Protein AF-A0A3S8VT72-F1 (afdb_monomer_lite)

Sequence (207 aa):
MIGTRVGAEGWTIVDLARQKHYDDRYYGQFLGAREHGPSGGMEWVVGRLFVGKSRDDVFRDGEWAYSKRFAGPRSTDSADAALEAYVKMSHETFVWDRIFEQRTGEVIDRYLAGPEVADAPKLSAGWQQSSANGGMPVGSHTVYLPFHQAKYYLLHFLRATQLSAMQHLTQGITLDRHQAVDLVTKATGPVRFEYGYHTYWLAAEPS

Secondary structure (DSSP, 8-state):
-----B-GGG-EEEEEEEEE-TTS-EEEEEEEEEEETTTTEEEEEEEEPP-BSSSS--S-TTGGGG-EEE--S-HHHHHHHHHHHHHHHHHHTT---HHHHHHHHHHHHHHHH-PPPTTPPPBEEEEEE--SSS----EEE--SB-HHHHHHHHHHHHHHHGGGS-TT--SS----HHHHHHHHHH-SS-EEEEETTEEEEEEPPP-

Foldseek 3Di:
DPPQPCDPPRWGWLDWFWDQDPVLKIWIKTKTWDQDPPLRAIKIKIWIFDIGNDPPSGHDPDGSVPIDIFDDPQNVVSLVVSLVVNQVCCVVRVRDDPVCNVCSQLSVLLVLLPDQDPPQAFWKKKKWFADPDPDDIDMDIDDGHGSSVSLSVLSVVLVVCVVVLDPDDDDPAPDDSSRVSVCSSPDSAWDWDDHRRMIIIIGGDDD

pLDDT: mean 80.9, std 14.95, range [27.2, 96.69]

Structure (mmCIF, N/CA/C/O backbone):
data_AF-A0A3S8VT72-F1
#
_entry.id   AF-A0A3S8VT72-F1
#
loop_
_atom_site.group_PDB
_atom_site.id
_atom_site.type_symbol
_atom_site.label_atom_id
_atom_site.label_alt_id
_atom_site.label_comp_id
_atom_site.label_asym_id
_atom_site.label_e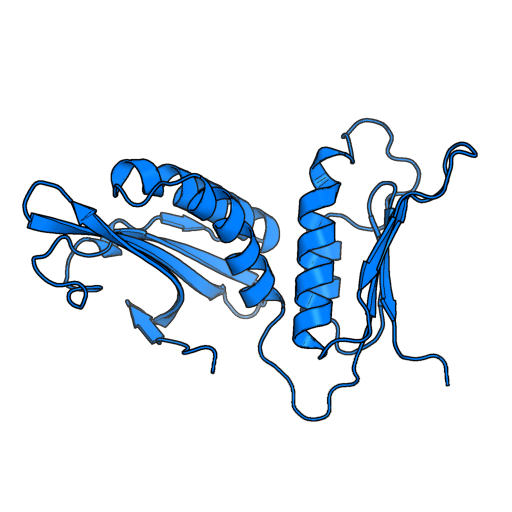ntity_id
_atom_site.label_seq_id
_atom_site.pdbx_PDB_ins_code
_atom_site.Cartn_x
_atom_site.Cartn_y
_atom_site.Cartn_z
_atom_site.occupancy
_atom_site.B_iso_or_equiv
_atom_site.auth_seq_id
_atom_site.auth_comp_id
_atom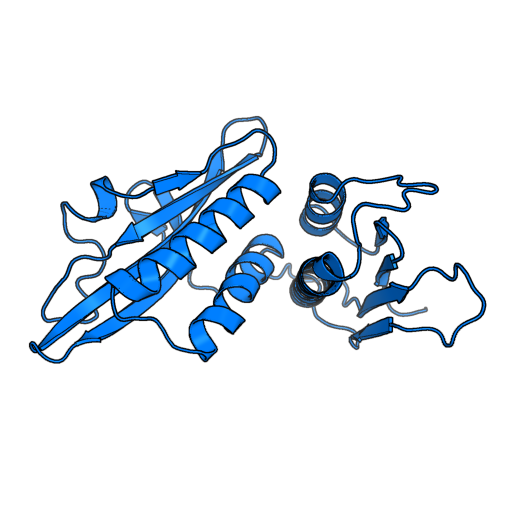_site.auth_asym_id
_atom_site.auth_atom_id
_atom_site.pdbx_PDB_model_num
ATOM 1 N N . MET A 1 1 ? -3.740 -17.215 1.999 1.00 27.20 1 MET A N 1
ATOM 2 C CA . MET A 1 1 ? -5.110 -16.662 1.934 1.00 27.20 1 MET A CA 1
ATOM 3 C C . MET A 1 1 ? -5.087 -15.248 2.488 1.00 27.20 1 MET A C 1
ATOM 5 O O . MET A 1 1 ? -5.050 -15.085 3.701 1.00 27.20 1 MET A O 1
ATOM 9 N N . ILE A 1 2 ? -5.058 -14.234 1.621 1.00 33.66 2 ILE A N 1
ATOM 10 C CA . ILE A 1 2 ? -5.413 -12.871 2.031 1.00 33.66 2 ILE A CA 1
ATOM 11 C C . ILE A 1 2 ? -6.924 -12.927 2.220 1.00 33.66 2 ILE A C 1
ATOM 13 O O . ILE A 1 2 ? -7.666 -13.062 1.253 1.00 33.66 2 ILE A O 1
ATOM 17 N N . GLY A 1 3 ? -7.368 -13.007 3.472 1.00 33.97 3 GLY A N 1
ATOM 18 C CA . GLY A 1 3 ? -8.785 -13.027 3.794 1.00 33.97 3 GLY A CA 1
ATOM 19 C C . GLY A 1 3 ? -9.372 -11.665 3.469 1.00 33.97 3 GLY A C 1
ATOM 20 O O . GLY A 1 3 ? -9.364 -10.786 4.326 1.00 33.97 3 GLY A O 1
ATOM 21 N N . THR A 1 4 ? -9.858 -11.492 2.241 1.00 41.59 4 THR A N 1
ATOM 22 C CA . THR A 1 4 ? -10.673 -10.353 1.828 1.00 41.59 4 THR A CA 1
ATOM 23 C C . THR A 1 4 ? -11.956 -10.403 2.653 1.00 41.59 4 THR A C 1
ATOM 25 O O . THR A 1 4 ? -12.942 -11.036 2.284 1.00 41.59 4 THR A O 1
ATOM 28 N N . ARG A 1 5 ? -11.932 -9.810 3.849 1.00 49.22 5 ARG A N 1
ATOM 29 C CA . ARG A 1 5 ? -13.155 -9.540 4.597 1.00 49.22 5 ARG A CA 1
ATOM 30 C C . ARG A 1 5 ? -13.837 -8.410 3.842 1.00 49.22 5 ARG A C 1
ATOM 32 O O . ARG A 1 5 ? -13.354 -7.281 3.876 1.00 49.22 5 ARG A O 1
ATOM 39 N N . VAL A 1 6 ? -14.911 -8.734 3.122 1.00 47.88 6 VAL A N 1
ATOM 40 C CA . VAL A 1 6 ? -15.848 -7.733 2.603 1.00 47.88 6 VAL A CA 1
ATOM 41 C C . VAL A 1 6 ? -16.300 -6.917 3.814 1.00 47.88 6 VAL A C 1
ATOM 43 O O . VAL A 1 6 ? -16.958 -7.442 4.712 1.00 47.88 6 VAL A O 1
ATOM 46 N N . GLY A 1 7 ? -15.803 -5.687 3.909 1.00 55.41 7 GLY A N 1
ATOM 47 C CA . GLY A 1 7 ? -16.061 -4.770 5.007 1.00 55.41 7 GLY A CA 1
ATOM 48 C C . GLY A 1 7 ? -17.363 -4.010 4.812 1.00 55.41 7 GLY A C 1
ATOM 49 O O . GLY A 1 7 ? -18.038 -4.144 3.788 1.00 55.41 7 GLY A O 1
ATOM 50 N N . ALA A 1 8 ? -17.699 -3.204 5.823 1.00 58.56 8 ALA A N 1
ATOM 51 C CA . ALA A 1 8 ? -18.842 -2.294 5.828 1.00 58.56 8 ALA A CA 1
ATOM 52 C C . ALA A 1 8 ? -19.003 -1.578 4.473 1.00 58.56 8 ALA A C 1
ATOM 54 O O . ALA A 1 8 ? -18.013 -1.158 3.889 1.00 58.56 8 ALA A O 1
ATOM 55 N N . GLU A 1 9 ? -20.233 -1.464 3.964 1.00 70.31 9 GLU A N 1
ATOM 56 C CA . GLU A 1 9 ? -20.588 -0.710 2.743 1.00 70.31 9 GLU A CA 1
ATOM 57 C C . GLU A 1 9 ? -19.780 -1.018 1.457 1.00 70.31 9 GLU A C 1
ATOM 59 O O . GLU A 1 9 ? -19.614 -0.148 0.601 1.00 70.31 9 GLU A O 1
ATOM 64 N N . GLY A 1 10 ? -19.283 -2.249 1.283 1.00 75.88 10 GLY A N 1
ATOM 65 C CA . GLY A 1 10 ? -18.603 -2.658 0.043 1.00 75.88 10 GLY A CA 1
ATOM 66 C C . GLY A 1 10 ? -17.137 -2.222 -0.054 1.00 75.88 10 GLY A C 1
ATOM 67 O O . GLY A 1 10 ? -16.549 -2.277 -1.133 1.00 75.88 10 GLY A O 1
ATOM 68 N N . TRP A 1 11 ? -16.535 -1.810 1.062 1.00 84.69 11 TRP A N 1
ATOM 69 C CA . TRP A 1 11 ? -15.099 -1.562 1.155 1.00 84.69 11 TRP A CA 1
ATOM 70 C C . TRP A 1 11 ? -14.325 -2.866 1.357 1.00 84.69 11 TRP A C 1
ATOM 72 O O . TRP A 1 11 ? -14.702 -3.711 2.172 1.00 84.69 11 TRP A O 1
ATOM 82 N N . THR A 1 12 ? -13.190 -3.011 0.677 1.00 88.62 12 THR A N 1
ATOM 83 C CA . THR A 1 12 ? -12.223 -4.061 1.010 1.00 88.62 12 THR A CA 1
ATOM 84 C C . THR A 1 12 ? -11.394 -3.592 2.193 1.00 88.62 12 THR A C 1
ATOM 86 O O . THR A 1 12 ? -10.741 -2.556 2.105 1.00 88.62 12 THR A O 1
ATOM 89 N N . ILE A 1 13 ? -11.407 -4.335 3.301 1.00 89.19 13 ILE A N 1
ATOM 90 C CA . ILE A 1 13 ? -10.567 -4.011 4.460 1.00 89.19 13 ILE A CA 1
ATOM 91 C C . ILE A 1 13 ? -9.133 -4.443 4.168 1.00 89.19 13 ILE A C 1
ATOM 93 O O . ILE A 1 13 ? -8.852 -5.630 4.007 1.00 89.19 13 ILE A O 1
ATOM 97 N N . VAL A 1 14 ? -8.248 -3.455 4.093 1.00 89.88 14 VAL A N 1
ATOM 98 C CA . VAL A 1 14 ? -6.826 -3.593 3.764 1.00 89.88 14 VAL A CA 1
ATOM 99 C C . VAL A 1 14 ? -6.008 -3.819 5.032 1.00 89.88 14 VAL A C 1
ATOM 101 O O . VAL A 1 14 ? -5.155 -4.702 5.057 1.00 89.88 14 VAL A O 1
ATOM 104 N N . ASP A 1 15 ? -6.324 -3.087 6.104 1.00 90.50 15 ASP A N 1
ATOM 105 C CA . ASP A 1 15 ? -5.755 -3.306 7.434 1.00 90.50 15 ASP A CA 1
ATOM 106 C C . ASP A 1 15 ? -6.803 -3.173 8.537 1.00 90.50 15 ASP A C 1
ATOM 108 O O . ASP A 1 15 ? -7.785 -2.436 8.407 1.00 90.50 15 ASP A O 1
ATOM 112 N N . LEU A 1 16 ? -6.558 -3.868 9.647 1.00 89.19 16 LEU A N 1
ATOM 113 C CA . LEU A 1 16 ? -7.383 -3.790 10.841 1.00 89.19 16 LEU A CA 1
ATOM 114 C C . LEU A 1 16 ? -6.530 -3.897 12.103 1.00 89.19 16 LEU A C 1
ATOM 116 O O . LEU A 1 16 ? -6.014 -4.969 12.429 1.00 89.19 16 LEU A O 1
ATOM 120 N N . ALA A 1 17 ? -6.465 -2.807 12.863 1.00 89.56 17 ALA A N 1
ATOM 121 C CA . ALA A 1 17 ? -5.752 -2.743 14.131 1.00 89.56 17 ALA A CA 1
ATOM 122 C C . ALA A 1 17 ? -6.741 -2.617 15.294 1.00 89.56 17 ALA A C 1
ATOM 124 O O . ALA A 1 17 ? -7.626 -1.762 15.285 1.00 89.56 17 ALA A O 1
ATOM 125 N N . ARG A 1 18 ? -6.601 -3.478 16.309 1.00 88.44 18 ARG A N 1
ATOM 126 C CA . ARG A 1 18 ? -7.461 -3.472 17.500 1.00 88.44 18 ARG A CA 1
ATOM 127 C C . ARG A 1 18 ? -6.673 -3.893 18.732 1.00 88.44 18 ARG A C 1
ATOM 129 O O . ARG A 1 18 ? -5.998 -4.921 18.706 1.00 88.44 18 ARG A O 1
ATOM 136 N N . GLN A 1 19 ? -6.816 -3.142 19.816 1.00 89.44 19 GLN A N 1
ATOM 137 C CA . GLN A 1 19 ? -6.075 -3.349 21.054 1.00 89.44 19 GLN A CA 1
ATOM 138 C C . GLN A 1 19 ? -6.983 -3.186 22.273 1.00 89.44 19 GLN A C 1
ATOM 140 O O . GLN A 1 19 ? -7.907 -2.372 22.275 1.00 89.44 19 GLN A O 1
ATOM 145 N N . LYS A 1 20 ? -6.728 -3.995 23.309 1.00 90.75 20 LYS A N 1
ATOM 146 C CA . LYS A 1 20 ? -7.383 -3.849 24.610 1.00 90.75 20 LYS A CA 1
ATOM 147 C C . LYS A 1 20 ? -6.730 -2.698 25.372 1.00 90.75 20 LYS A C 1
ATOM 149 O O . LYS A 1 20 ? -5.507 -2.647 25.477 1.00 90.75 20 LYS A O 1
ATOM 154 N N . HIS A 1 21 ? -7.550 -1.816 25.914 1.00 89.62 21 HIS A N 1
ATOM 155 C CA . HIS A 1 21 ? -7.132 -0.659 26.689 1.00 89.62 21 HIS A CA 1
ATOM 156 C C . HIS A 1 21 ? -7.369 -0.884 28.196 1.00 89.62 21 HIS A C 1
ATOM 158 O O . HIS A 1 21 ? -7.954 -1.895 28.596 1.00 89.62 21 HIS A O 1
ATOM 164 N N . TYR A 1 22 ? -6.883 0.027 29.049 1.00 88.69 22 TYR A N 1
ATOM 165 C CA . TYR A 1 22 ? -6.891 -0.150 30.512 1.00 88.69 22 TYR A CA 1
ATOM 166 C C . TYR A 1 22 ? -8.296 -0.187 31.132 1.00 88.69 22 TYR A C 1
ATOM 168 O O . TYR A 1 22 ? -8.458 -0.628 32.263 1.00 88.69 22 TYR A O 1
ATOM 176 N N . ASP A 1 23 ? -9.311 0.284 30.410 1.00 90.56 23 ASP A N 1
ATOM 177 C CA . ASP A 1 23 ? -10.713 0.346 30.831 1.00 90.56 23 ASP A CA 1
ATOM 178 C C . ASP A 1 23 ? -11.513 -0.905 30.421 1.00 90.56 23 ASP A C 1
ATOM 180 O O . ASP A 1 23 ? -12.739 -0.861 30.320 1.00 90.56 23 ASP A O 1
ATOM 184 N N . ASP A 1 24 ? -10.816 -2.011 30.144 1.00 89.31 24 ASP A N 1
ATOM 185 C CA . ASP A 1 24 ? -11.374 -3.290 29.693 1.00 89.31 24 ASP A CA 1
ATOM 186 C C . ASP A 1 24 ? -12.180 -3.225 28.383 1.00 89.31 24 ASP A C 1
ATOM 188 O O . ASP A 1 24 ? -12.947 -4.139 28.060 1.00 89.31 24 ASP A O 1
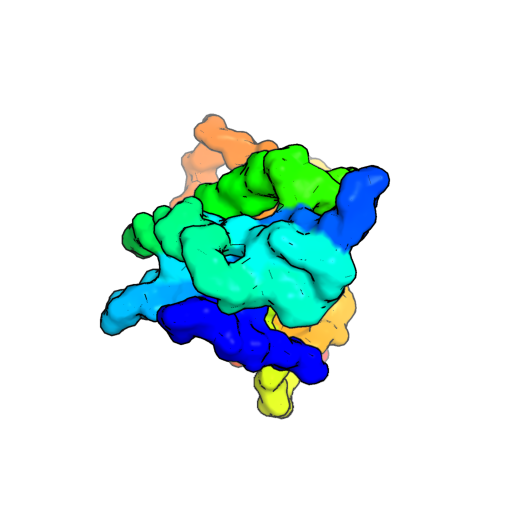ATOM 192 N N . ARG A 1 25 ? -11.970 -2.179 27.579 1.00 89.94 25 ARG A N 1
ATOM 193 C CA . ARG A 1 25 ? -12.561 -2.041 26.245 1.00 89.94 25 ARG A CA 1
ATOM 194 C C . ARG A 1 25 ? -11.514 -2.214 25.152 1.00 89.94 25 ARG A C 1
ATOM 196 O O . ARG A 1 25 ? -10.326 -1.966 25.338 1.00 89.94 25 ARG A O 1
ATOM 203 N N . TYR A 1 26 ? -11.972 -2.661 23.994 1.00 89.44 26 TYR A N 1
ATOM 204 C CA . TYR A 1 26 ? -11.184 -2.763 22.780 1.00 89.44 26 TYR A CA 1
ATOM 205 C C . TYR A 1 26 ? -11.434 -1.546 21.907 1.00 89.44 26 TYR A C 1
ATOM 207 O O . TYR A 1 26 ? -12.573 -1.295 21.512 1.00 89.44 26 TYR A O 1
ATOM 215 N N . TYR A 1 27 ? -10.355 -0.852 21.571 1.00 90.12 27 TYR A N 1
ATOM 216 C CA . TYR A 1 27 ? -10.333 0.254 20.625 1.00 90.12 27 TYR A CA 1
ATOM 217 C C . TYR A 1 27 ? -9.625 -0.199 19.361 1.00 90.12 27 TYR A C 1
ATOM 219 O O . TYR A 1 27 ? -8.843 -1.155 19.375 1.00 90.12 27 TYR A O 1
ATOM 227 N N . GLY A 1 28 ? -9.913 0.460 18.249 1.00 90.31 28 GLY A N 1
ATOM 228 C CA . GLY A 1 28 ? -9.224 0.149 17.017 1.00 90.31 28 GLY A CA 1
ATOM 229 C C . GLY A 1 28 ? -9.675 0.982 15.844 1.00 90.31 28 GLY A C 1
ATOM 230 O O . GLY A 1 28 ? -10.551 1.840 15.953 1.00 90.31 28 GLY A O 1
ATOM 231 N N . GLN A 1 29 ? -9.065 0.682 14.714 1.00 90.88 29 GLN A N 1
ATOM 232 C CA . GLN A 1 29 ? -9.251 1.377 13.456 1.00 90.88 29 GLN A CA 1
ATOM 233 C C . GLN A 1 29 ? -9.090 0.406 12.290 1.00 90.88 29 GLN A C 1
ATOM 235 O O . GLN A 1 29 ? -8.575 -0.706 12.441 1.00 90.88 29 GLN A O 1
ATOM 240 N N . PHE A 1 30 ? -9.549 0.835 11.125 1.00 90.94 30 PHE A N 1
ATOM 241 C CA . PHE A 1 30 ? -9.383 0.112 9.879 1.00 90.94 30 PHE A CA 1
ATOM 242 C C . PHE A 1 30 ? -8.930 1.047 8.766 1.00 90.94 30 PHE A C 1
ATOM 244 O O . PHE A 1 30 ? -9.270 2.234 8.744 1.00 90.94 30 PHE A O 1
ATOM 251 N N . LEU A 1 31 ? -8.211 0.456 7.821 1.00 91.88 31 LEU A N 1
ATOM 252 C CA . LEU A 1 31 ? -7.924 1.024 6.517 1.00 91.88 31 LEU A CA 1
ATOM 253 C C . LEU A 1 31 ? -8.656 0.175 5.483 1.00 91.88 31 LEU A C 1
ATOM 255 O O . LEU A 1 31 ? -8.519 -1.050 5.472 1.00 91.88 31 LEU A O 1
ATOM 259 N N . GLY A 1 32 ? -9.442 0.809 4.626 1.00 91.75 32 GLY A N 1
ATOM 260 C CA . GLY A 1 32 ? -10.143 0.150 3.536 1.00 91.75 32 GLY A CA 1
ATOM 261 C C . GLY A 1 32 ? -9.862 0.813 2.197 1.00 91.75 32 GLY A C 1
ATOM 262 O O . GLY A 1 32 ? -9.465 1.975 2.139 1.00 91.75 32 GLY A O 1
ATOM 263 N N . ALA A 1 33 ? -10.097 0.071 1.124 1.00 91.31 33 ALA A N 1
ATOM 264 C CA . ALA A 1 33 ? -9.979 0.560 -0.238 1.00 91.31 33 ALA A CA 1
ATOM 265 C C . ALA A 1 33 ? -11.093 -0.005 -1.120 1.00 91.31 33 ALA A C 1
ATOM 267 O O . ALA A 1 33 ? -11.629 -1.088 -0.862 1.00 91.31 33 ALA A O 1
ATOM 268 N N . ARG A 1 34 ? -11.449 0.738 -2.163 1.00 88.62 34 ARG A N 1
ATOM 269 C CA . ARG A 1 34 ? -12.354 0.285 -3.219 1.00 88.62 34 ARG A CA 1
ATOM 270 C C . ARG A 1 34 ? -12.000 0.952 -4.534 1.00 88.62 34 ARG A C 1
ATOM 272 O O . ARG A 1 34 ? -11.522 2.085 -4.562 1.00 88.62 34 ARG A O 1
ATOM 279 N N . GLU A 1 35 ? -12.294 0.266 -5.623 1.00 84.31 35 GLU A N 1
ATOM 280 C CA . GLU A 1 35 ? -12.205 0.868 -6.945 1.00 84.31 35 GLU A CA 1
ATOM 281 C C . GLU A 1 35 ? -13.316 1.919 -7.114 1.00 84.31 35 GLU A C 1
ATOM 283 O O . GLU A 1 35 ? -14.471 1.709 -6.735 1.00 84.31 35 GLU A O 1
ATOM 288 N N . HIS A 1 36 ? -12.947 3.082 -7.637 1.00 73.44 36 HIS A N 1
ATOM 289 C CA . HIS A 1 36 ? -13.781 4.263 -7.776 1.00 73.44 36 HIS A CA 1
ATOM 290 C C . HIS A 1 36 ? -14.094 4.522 -9.248 1.00 73.44 36 HIS A C 1
ATOM 292 O O . HIS A 1 36 ? -13.280 5.068 -9.999 1.00 73.44 36 HIS A O 1
ATOM 298 N N . GLY A 1 37 ? -15.324 4.172 -9.629 1.00 65.06 37 GLY A N 1
ATOM 299 C CA . GLY A 1 37 ? -15.913 4.512 -10.920 1.00 65.06 37 GLY A CA 1
ATOM 300 C C . GLY A 1 37 ? -15.233 3.867 -12.142 1.00 65.06 37 GLY A C 1
ATOM 301 O O . GLY A 1 37 ? -14.263 3.123 -12.021 1.00 65.06 37 GLY A O 1
ATOM 302 N N . PRO A 1 38 ? -15.735 4.163 -13.354 1.00 57.03 38 PRO A N 1
ATOM 303 C CA . PRO A 1 38 ? -15.237 3.579 -14.605 1.00 57.03 38 PRO A CA 1
ATOM 304 C C . PRO A 1 38 ? -13.823 4.042 -15.004 1.00 57.03 38 PRO A C 1
ATOM 306 O O . PRO A 1 38 ? -13.255 3.513 -15.953 1.00 57.03 38 PRO A O 1
ATOM 309 N N . SER A 1 39 ? -13.248 5.022 -14.298 1.00 58.75 39 SER A N 1
ATOM 310 C CA . SER A 1 39 ? -11.877 5.509 -14.502 1.00 58.75 39 SER A CA 1
ATOM 311 C C . SER A 1 39 ? -10.800 4.659 -13.813 1.00 58.75 39 SER A C 1
ATOM 313 O O . SER A 1 39 ? -9.620 4.945 -13.996 1.00 58.75 39 SER A O 1
ATOM 315 N N . GLY A 1 40 ? -11.176 3.649 -13.014 1.00 65.00 40 GLY A N 1
ATOM 316 C CA . GLY A 1 40 ? -10.231 2.733 -12.356 1.00 65.00 40 GLY A CA 1
ATOM 317 C C . GLY A 1 40 ? -9.372 3.379 -11.259 1.00 65.00 40 GLY A C 1
ATOM 318 O O . GLY A 1 40 ? -8.283 2.896 -10.951 1.00 65.00 40 GLY A O 1
ATOM 319 N N . GLY A 1 41 ? -9.821 4.503 -10.688 1.00 74.44 41 GLY A N 1
ATOM 320 C CA . GLY A 1 41 ? -9.145 5.136 -9.550 1.00 74.44 41 GLY A CA 1
ATOM 321 C C . GLY A 1 41 ? -9.353 4.321 -8.271 1.00 74.44 41 GLY A C 1
ATOM 322 O O . GLY A 1 41 ? -10.345 3.616 -8.157 1.00 74.44 41 GLY A O 1
ATOM 323 N N . MET A 1 42 ? -8.453 4.408 -7.291 1.00 86.12 42 MET A N 1
ATOM 324 C CA . MET A 1 42 ? -8.643 3.766 -5.982 1.00 86.12 42 MET A CA 1
ATOM 325 C C . MET A 1 42 ? -9.076 4.815 -4.960 1.00 86.12 42 MET A C 1
ATOM 327 O O . MET A 1 42 ? -8.361 5.789 -4.726 1.00 86.12 42 MET A O 1
ATOM 331 N N . GLU A 1 43 ? -10.232 4.606 -4.340 1.00 91.00 43 GLU A N 1
ATOM 332 C CA . GLU A 1 43 ? -10.674 5.369 -3.178 1.00 91.00 43 GLU A CA 1
ATOM 333 C C . GLU A 1 43 ? -10.249 4.635 -1.907 1.00 91.00 43 GLU A C 1
ATOM 335 O O . GLU A 1 43 ? -10.314 3.406 -1.834 1.00 91.00 43 GLU A O 1
ATOM 340 N N . TRP A 1 44 ? -9.839 5.394 -0.896 1.00 92.19 44 TRP A N 1
ATOM 341 C CA . TRP A 1 44 ? -9.411 4.872 0.396 1.00 92.19 44 TRP A CA 1
ATOM 342 C C . TRP A 1 44 ? -10.298 5.397 1.517 1.00 92.19 44 TRP A C 1
ATOM 344 O O . TRP A 1 44 ? -10.800 6.520 1.464 1.00 92.19 44 TRP A O 1
ATOM 354 N N . VAL A 1 45 ? -10.476 4.592 2.558 1.00 91.44 45 VAL A N 1
ATOM 355 C CA . VAL A 1 45 ? -11.243 4.952 3.748 1.00 91.44 45 VAL A CA 1
ATOM 356 C C . VAL A 1 45 ? -10.456 4.622 5.002 1.00 91.44 45 VAL A C 1
ATOM 358 O O . VAL A 1 45 ? -9.844 3.562 5.112 1.00 91.44 45 VAL A O 1
ATOM 361 N N . VAL A 1 46 ? -10.501 5.531 5.965 1.00 92.81 46 VAL A N 1
ATOM 362 C CA . VAL A 1 46 ? -9.943 5.340 7.299 1.00 92.81 46 VAL A CA 1
ATOM 363 C C . VAL A 1 46 ? -11.052 5.559 8.306 1.00 92.81 46 VAL A C 1
ATOM 365 O O . VAL A 1 46 ? -11.695 6.611 8.304 1.00 92.81 46 VAL A O 1
ATOM 368 N N . GLY A 1 47 ? -11.281 4.591 9.182 1.00 90.44 47 GLY A N 1
ATOM 369 C CA . GLY A 1 47 ? -12.342 4.693 10.173 1.00 90.44 47 GLY A CA 1
ATOM 370 C C . GLY A 1 47 ? -11.991 4.033 11.491 1.00 90.44 47 GLY A C 1
ATOM 371 O O . GLY A 1 47 ? -11.098 3.191 11.582 1.00 90.44 47 GLY A O 1
ATOM 372 N N . ARG A 1 48 ? -12.733 4.426 12.523 1.00 88.94 48 ARG A N 1
ATOM 373 C CA . ARG A 1 48 ? -12.660 3.807 13.841 1.00 88.94 48 ARG A CA 1
ATOM 374 C C . ARG A 1 48 ? -13.526 2.557 13.871 1.00 88.94 48 ARG A C 1
ATOM 376 O O . ARG A 1 48 ? -14.556 2.472 13.202 1.00 88.94 48 ARG A O 1
ATOM 383 N N . LEU A 1 49 ? -13.080 1.579 14.644 1.00 86.88 49 LEU A N 1
ATOM 384 C CA . LEU A 1 49 ? -13.872 0.403 14.969 1.00 86.88 49 LEU A CA 1
ATOM 385 C C . LEU A 1 49 ? -14.759 0.698 16.172 1.00 86.88 49 LEU A C 1
ATOM 387 O O . LEU A 1 49 ? -14.400 1.494 17.037 1.00 86.88 49 LEU A O 1
ATOM 391 N N . PHE A 1 50 ? -15.867 -0.030 16.279 1.00 85.38 50 PHE A N 1
ATOM 392 C CA . PHE A 1 50 ? -16.730 0.068 17.448 1.00 85.38 50 PHE A CA 1
ATOM 393 C C . PHE A 1 50 ? -15.965 -0.283 18.734 1.00 85.38 50 PHE A C 1
ATOM 395 O O . PHE A 1 50 ? -15.334 -1.348 18.829 1.00 85.38 50 PHE A O 1
ATOM 402 N N . VAL A 1 51 ? -16.038 0.605 19.729 1.00 87.12 51 VAL A N 1
ATOM 403 C CA . VAL A 1 51 ? -15.419 0.405 21.042 1.00 87.12 51 VAL A CA 1
ATOM 404 C C . VAL A 1 51 ? -16.276 -0.555 21.861 1.00 87.12 51 VAL A C 1
ATOM 406 O O . VAL A 1 51 ? -17.398 -0.235 22.248 1.00 87.12 51 VAL A O 1
ATOM 409 N N . GLY A 1 52 ? -15.750 -1.747 22.145 1.00 86.00 52 GLY A N 1
ATOM 410 C CA . GLY A 1 52 ? -16.544 -2.834 22.723 1.00 86.00 52 GLY A CA 1
ATOM 411 C C . GLY A 1 52 ? -15.780 -3.708 23.706 1.00 86.00 52 GLY A C 1
ATOM 412 O O . GLY A 1 52 ? -14.587 -3.530 23.925 1.00 86.00 52 GLY A O 1
ATOM 413 N N . LYS A 1 53 ? -16.470 -4.684 24.299 1.00 85.69 53 LYS A N 1
ATOM 414 C CA . LYS A 1 53 ? -15.858 -5.648 25.233 1.00 85.69 53 LYS A CA 1
ATOM 415 C C . LYS A 1 53 ? -15.208 -6.839 24.526 1.00 85.69 53 LYS A C 1
ATOM 417 O O . LYS A 1 53 ? -14.474 -7.587 25.161 1.00 85.69 53 LYS A O 1
ATOM 422 N N . SER A 1 54 ? -15.467 -7.014 23.230 1.00 80.69 54 SER A N 1
ATOM 423 C CA . SER A 1 54 ? -14.903 -8.096 22.425 1.00 80.69 54 SER A CA 1
ATOM 424 C C . SER A 1 54 ? -13.950 -7.584 21.345 1.00 80.69 54 SER A C 1
ATOM 426 O O . SER A 1 54 ? -14.095 -6.477 20.809 1.00 80.69 54 SER A O 1
ATOM 428 N N . ARG A 1 55 ? -12.996 -8.444 20.975 1.00 77.94 55 ARG A N 1
ATOM 429 C CA . ARG A 1 55 ? -12.166 -8.285 19.777 1.00 77.94 55 ARG A CA 1
ATOM 430 C C . ARG A 1 55 ? -12.991 -8.409 18.487 1.00 77.94 55 ARG A C 1
ATOM 432 O O . ARG A 1 55 ? -12.600 -7.830 17.479 1.00 77.94 55 ARG A O 1
ATOM 439 N N . ASP A 1 56 ? -14.129 -9.097 18.547 1.00 79.19 56 ASP A N 1
ATOM 440 C CA . ASP A 1 56 ? -14.946 -9.451 17.379 1.00 79.19 56 ASP A CA 1
ATOM 441 C C . ASP A 1 56 ? -16.074 -8.447 17.084 1.00 79.19 56 ASP A C 1
ATOM 443 O O . ASP A 1 56 ? -16.678 -8.488 16.013 1.00 79.19 56 ASP A O 1
ATOM 447 N N . ASP A 1 57 ? -16.317 -7.485 17.981 1.00 68.44 57 ASP A N 1
ATOM 448 C CA . ASP A 1 57 ? -17.319 -6.418 17.817 1.00 68.44 57 ASP A CA 1
ATOM 449 C C . ASP A 1 57 ? -16.798 -5.292 16.901 1.00 68.44 57 ASP A C 1
ATOM 451 O O . ASP A 1 57 ? -16.728 -4.129 17.288 1.00 68.44 57 ASP A O 1
ATOM 455 N N . VAL A 1 58 ? -16.339 -5.650 15.705 1.00 70.31 58 VAL A N 1
ATOM 456 C CA . VAL A 1 58 ? -15.506 -4.792 14.854 1.00 70.31 58 VAL A CA 1
ATOM 457 C C . VAL A 1 58 ? -16.313 -3.672 14.176 1.00 70.31 58 VAL A C 1
ATOM 459 O O . VAL A 1 58 ? -15.970 -2.498 14.311 1.00 70.31 58 VAL A O 1
ATOM 462 N N . PHE A 1 59 ? -17.401 -4.026 13.485 1.00 72.19 59 PHE A N 1
ATOM 463 C CA . PHE A 1 59 ? -18.183 -3.122 12.625 1.00 72.19 59 PHE A CA 1
ATOM 464 C C . PHE A 1 59 ? -19.629 -2.931 13.117 1.00 72.19 59 PHE A C 1
ATOM 466 O O . PHE A 1 59 ? -20.565 -2.989 12.326 1.00 72.19 59 PHE A O 1
ATOM 473 N N . ARG A 1 60 ? -19.838 -2.748 14.428 1.00 70.25 60 ARG A N 1
ATOM 474 C CA . ARG A 1 60 ? -21.165 -2.367 14.951 1.00 70.25 60 ARG A CA 1
ATOM 475 C C . ARG A 1 60 ? -21.475 -0.895 14.641 1.00 70.25 60 ARG A C 1
ATOM 477 O O . ARG A 1 60 ? -20.556 -0.091 14.493 1.00 70.25 60 ARG A O 1
ATOM 484 N N . ASP A 1 61 ? -22.764 -0.587 14.511 1.00 61.12 61 ASP A N 1
ATOM 485 C CA . ASP A 1 61 ? -23.298 0.675 13.982 1.00 61.12 61 ASP A CA 1
ATOM 486 C C . ASP A 1 61 ? -22.683 1.952 14.587 1.00 61.12 61 ASP A C 1
ATOM 488 O O . ASP A 1 61 ? -22.400 2.029 15.783 1.00 61.12 61 ASP A O 1
ATOM 492 N N . GLY A 1 62 ? -22.530 2.979 13.741 1.00 54.03 62 GLY A N 1
ATOM 493 C CA . GLY A 1 62 ? -22.307 4.377 14.136 1.00 54.03 62 GLY A CA 1
ATOM 494 C C . GLY A 1 62 ? -20.890 4.920 13.923 1.00 54.03 62 GLY A C 1
ATOM 495 O O . GLY A 1 62 ? -20.735 5.998 13.362 1.00 54.03 62 GLY A O 1
ATOM 496 N N . GLU A 1 63 ? -19.842 4.190 14.310 1.00 60.16 63 GLU A N 1
ATOM 497 C CA . GLU A 1 63 ? -18.457 4.717 14.284 1.00 60.16 63 GLU A CA 1
ATOM 498 C C . GLU A 1 63 ? -17.871 4.805 12.861 1.00 60.16 63 GLU A C 1
ATOM 500 O O . GLU A 1 63 ? -17.167 5.759 12.525 1.00 60.16 63 GLU A O 1
ATOM 505 N N . TRP A 1 64 ? -18.222 3.863 11.977 1.00 65.38 64 TRP A N 1
ATOM 506 C CA . TRP A 1 64 ? -17.771 3.872 10.579 1.00 65.38 64 TRP A CA 1
ATOM 507 C C . TRP A 1 64 ? -18.389 5.017 9.755 1.00 65.38 64 TRP A C 1
ATOM 509 O O . TRP A 1 64 ? -17.812 5.415 8.741 1.00 65.38 64 TRP A O 1
ATOM 519 N N . ALA A 1 65 ? -19.512 5.598 10.196 1.00 62.56 65 ALA A N 1
ATOM 520 C CA . ALA A 1 65 ? -20.135 6.757 9.550 1.00 62.56 65 ALA A CA 1
ATOM 521 C C . ALA A 1 65 ? -19.265 8.026 9.645 1.00 62.56 65 ALA A C 1
ATOM 523 O O . ALA A 1 65 ? -19.369 8.909 8.798 1.00 62.56 65 ALA A O 1
ATOM 524 N N . TYR A 1 66 ? -18.361 8.093 10.629 1.00 70.12 66 TYR A N 1
ATOM 525 C CA . TYR A 1 66 ? -17.389 9.181 10.795 1.00 70.12 66 TYR A CA 1
ATOM 526 C C . TYR A 1 66 ? -16.048 8.899 10.103 1.00 70.12 66 TYR A C 1
ATOM 528 O O . TYR A 1 66 ? -15.048 9.574 10.365 1.00 70.12 66 TYR A O 1
ATOM 536 N N . SER A 1 67 ? -16.003 7.881 9.240 1.00 84.44 67 SER A N 1
ATOM 537 C CA . SER A 1 67 ? -14.810 7.550 8.470 1.00 84.44 67 SER A CA 1
ATOM 538 C C . SER A 1 67 ? -14.404 8.688 7.531 1.00 84.44 67 SER A C 1
ATOM 540 O O . SER A 1 67 ? -15.231 9.378 6.933 1.00 84.44 67 SER A O 1
ATOM 542 N N . LYS A 1 68 ? -13.093 8.881 7.391 1.00 90.88 68 LYS A N 1
ATOM 543 C CA . LYS A 1 68 ? -12.511 9.808 6.422 1.00 90.88 68 LYS A CA 1
ATOM 544 C C . LYS A 1 68 ? -12.301 9.067 5.114 1.00 90.88 68 LYS A C 1
ATOM 546 O O . LYS A 1 68 ? -11.718 7.985 5.110 1.00 90.88 68 LYS A O 1
ATOM 551 N N . ARG A 1 69 ? -12.773 9.657 4.020 1.00 91.25 69 ARG A N 1
ATOM 552 C CA . ARG A 1 69 ? -12.668 9.102 2.670 1.00 91.25 69 ARG A CA 1
ATOM 553 C C . ARG A 1 69 ? -11.701 9.946 1.854 1.00 91.25 69 ARG A C 1
ATOM 555 O O . ARG A 1 69 ? -11.729 11.172 1.938 1.00 91.25 69 ARG A O 1
ATOM 562 N N . PHE A 1 70 ? -10.864 9.278 1.077 1.00 91.12 70 PHE A N 1
ATOM 563 C CA . PHE A 1 70 ? -9.825 9.876 0.255 1.00 91.12 70 PHE A CA 1
ATOM 564 C C . PHE A 1 70 ? -10.039 9.396 -1.175 1.00 91.12 70 PHE A C 1
ATOM 566 O O . PHE A 1 70 ? -9.771 8.240 -1.504 1.00 91.12 70 PHE A O 1
ATOM 573 N N . ALA A 1 71 ? -10.577 10.292 -1.997 1.00 87.56 71 ALA A N 1
ATOM 574 C CA . ALA A 1 71 ? -10.807 10.086 -3.416 1.00 87.56 71 ALA A CA 1
ATOM 575 C C . ALA A 1 71 ? -10.106 11.202 -4.187 1.00 87.56 71 ALA A C 1
ATOM 577 O O . ALA A 1 71 ? -10.155 12.367 -3.788 1.00 87.56 71 ALA A O 1
ATOM 578 N N . GLY A 1 72 ? -9.503 10.863 -5.316 1.00 79.38 72 GLY A N 1
ATOM 579 C CA . GLY A 1 72 ? -8.865 11.841 -6.176 1.00 79.38 72 GLY A CA 1
ATOM 580 C C . GLY A 1 72 ? -8.497 11.249 -7.530 1.00 79.38 72 GLY A C 1
ATOM 581 O O . GLY A 1 72 ? -8.521 10.031 -7.702 1.00 79.38 72 GLY A O 1
ATOM 582 N N . PRO A 1 73 ? -8.126 12.101 -8.498 1.00 73.44 73 PRO A N 1
ATOM 583 C CA . PRO A 1 73 ? -7.729 11.656 -9.833 1.00 73.44 73 PRO A CA 1
ATOM 584 C C . PRO A 1 73 ? -6.426 10.841 -9.827 1.00 73.44 73 PRO A C 1
ATOM 586 O O . PRO A 1 73 ? -6.155 10.117 -10.778 1.00 73.44 73 PRO A O 1
ATOM 589 N N . ARG A 1 74 ? -5.621 10.951 -8.761 1.00 79.75 74 ARG A N 1
ATOM 590 C CA . ARG A 1 74 ? -4.382 10.199 -8.550 1.00 79.75 74 ARG A CA 1
ATOM 591 C C . ARG A 1 74 ? -4.542 9.271 -7.350 1.00 79.75 74 ARG A C 1
ATOM 593 O O . ARG A 1 74 ? -4.529 9.714 -6.201 1.00 79.75 74 ARG A O 1
ATOM 600 N N . SER A 1 75 ? -4.658 7.972 -7.620 1.00 77.69 75 SER A N 1
ATOM 601 C CA . SER A 1 75 ? -4.816 6.928 -6.593 1.00 77.69 75 SER A CA 1
ATOM 602 C C . SER A 1 75 ? -3.689 6.934 -5.554 1.00 77.69 75 SER A C 1
ATOM 604 O O . SER A 1 75 ? -3.922 6.628 -4.389 1.00 77.69 75 SER A O 1
ATOM 606 N N . THR A 1 76 ? -2.472 7.302 -5.965 1.00 81.06 76 THR A N 1
ATOM 607 C CA . THR A 1 76 ? -1.285 7.341 -5.097 1.00 81.06 76 THR A CA 1
ATOM 608 C C . THR A 1 76 ? -1.391 8.441 -4.044 1.00 81.06 76 THR A C 1
ATOM 610 O O . THR A 1 76 ? -1.191 8.162 -2.868 1.00 81.06 76 THR A O 1
ATOM 613 N N . ASP A 1 77 ? -1.809 9.646 -4.438 1.00 83.75 77 ASP A N 1
ATOM 614 C CA . ASP A 1 77 ? -1.990 10.771 -3.511 1.00 83.75 77 ASP A CA 1
ATOM 615 C C . ASP A 1 77 ? -3.098 10.462 -2.487 1.00 83.75 77 ASP A C 1
ATOM 617 O O . ASP A 1 77 ? -2.988 10.790 -1.306 1.00 83.75 77 ASP A O 1
ATOM 621 N N . SER A 1 78 ? -4.155 9.764 -2.926 1.00 87.94 78 SER A N 1
ATOM 622 C CA . SER A 1 78 ? -5.234 9.312 -2.036 1.00 87.94 78 SER A CA 1
ATOM 623 C C . SER A 1 78 ? -4.756 8.247 -1.043 1.00 87.94 78 SER A C 1
ATOM 625 O O . SER A 1 78 ? -5.155 8.278 0.120 1.00 87.94 78 SER A O 1
ATOM 627 N N . ALA A 1 79 ? -3.880 7.333 -1.477 1.00 88.69 79 ALA A N 1
ATOM 628 C CA . ALA A 1 79 ? -3.281 6.321 -0.611 1.00 88.69 79 ALA A CA 1
ATOM 629 C C . ALA A 1 79 ? -2.354 6.947 0.444 1.00 88.69 79 ALA A C 1
ATOM 631 O O . ALA A 1 79 ? -2.414 6.557 1.608 1.00 88.69 79 ALA A O 1
ATOM 632 N N . ASP A 1 80 ? -1.544 7.944 0.072 1.00 87.38 80 ASP A N 1
ATOM 633 C CA . ASP A 1 80 ? -0.674 8.656 1.018 1.00 87.38 80 ASP A CA 1
ATOM 634 C C . ASP A 1 80 ? -1.479 9.447 2.052 1.00 87.38 80 ASP A C 1
ATOM 636 O O . ASP A 1 80 ? -1.197 9.373 3.247 1.00 87.38 80 ASP A O 1
ATOM 640 N N . ALA A 1 81 ? -2.516 10.165 1.611 1.00 89.81 81 ALA A N 1
ATOM 641 C CA . ALA A 1 81 ? -3.395 10.900 2.516 1.00 89.81 81 ALA A CA 1
ATOM 642 C C . ALA A 1 81 ? -4.130 9.955 3.485 1.00 89.81 81 ALA A C 1
ATOM 644 O O . ALA A 1 81 ? -4.272 10.258 4.673 1.00 89.81 81 ALA A O 1
ATOM 645 N N . ALA A 1 82 ? -4.559 8.784 3.002 1.00 92.06 82 ALA A N 1
ATOM 646 C CA . ALA A 1 82 ? -5.146 7.750 3.846 1.00 92.06 82 ALA A CA 1
ATOM 647 C C . ALA A 1 82 ? -4.126 7.167 4.836 1.00 92.06 82 ALA A C 1
ATOM 649 O O . ALA A 1 82 ? -4.454 6.997 6.010 1.00 92.06 82 ALA A O 1
ATOM 650 N N . LEU A 1 83 ? -2.887 6.914 4.402 1.00 90.88 83 LEU A N 1
ATOM 651 C CA . LEU A 1 83 ? -1.798 6.458 5.267 1.00 90.88 83 LEU A CA 1
ATOM 652 C C . LEU A 1 83 ? -1.542 7.450 6.406 1.00 90.88 83 LEU A C 1
ATOM 654 O O . LEU A 1 83 ? -1.541 7.058 7.572 1.00 90.88 83 LEU A O 1
ATOM 658 N N . GLU A 1 84 ? -1.385 8.735 6.083 1.00 90.56 84 GLU A N 1
ATOM 659 C CA . GLU A 1 84 ? -1.181 9.793 7.076 1.00 90.56 84 GLU A CA 1
ATOM 660 C C . GLU A 1 84 ? -2.350 9.857 8.069 1.00 90.56 84 GLU A C 1
ATOM 662 O O . GLU A 1 84 ? -2.151 9.907 9.287 1.00 90.56 84 GLU A O 1
ATOM 667 N N . ALA A 1 85 ? -3.587 9.790 7.571 1.00 92.31 85 ALA A N 1
ATOM 668 C CA . ALA A 1 85 ? -4.773 9.811 8.417 1.00 92.31 85 ALA A CA 1
ATOM 669 C C . ALA A 1 85 ? -4.882 8.578 9.329 1.00 92.31 85 ALA A C 1
ATOM 671 O O . ALA A 1 85 ? -5.309 8.716 10.477 1.00 92.31 85 ALA A O 1
ATOM 672 N N . TYR A 1 86 ? -4.489 7.398 8.847 1.00 92.88 86 TYR A N 1
ATOM 673 C CA . TYR A 1 86 ? -4.521 6.145 9.602 1.00 92.88 86 TYR A CA 1
ATOM 674 C C . TYR A 1 86 ? -3.429 6.085 10.678 1.00 92.88 86 TYR A C 1
ATOM 676 O O . TYR A 1 86 ? -3.687 5.658 11.807 1.00 92.88 86 TYR A O 1
ATOM 684 N N . VAL A 1 87 ? -2.234 6.609 10.386 1.00 91.00 87 VAL A N 1
ATOM 685 C CA . VAL A 1 87 ? -1.183 6.796 11.398 1.00 91.00 87 VAL A CA 1
ATOM 686 C C . VAL A 1 87 ? -1.634 7.811 12.445 1.00 91.00 87 VAL A C 1
ATOM 688 O O . VAL A 1 87 ? -1.566 7.527 13.638 1.00 91.00 87 VAL A O 1
ATOM 691 N N . LYS A 1 88 ? -2.195 8.955 12.043 1.00 91.69 88 LYS A N 1
ATOM 692 C CA . LYS A 1 88 ? -2.705 9.952 12.994 1.00 91.69 88 LYS A CA 1
ATOM 693 C C . LYS A 1 88 ? -3.809 9.391 13.901 1.00 91.69 88 LYS A C 1
ATOM 695 O O . LYS A 1 88 ? -3.786 9.619 15.109 1.00 91.69 88 LYS A O 1
ATOM 700 N N . MET A 1 89 ? -4.746 8.626 13.340 1.00 91.25 89 MET A N 1
ATOM 701 C CA . MET A 1 89 ? -5.851 8.009 14.085 1.00 91.25 89 MET A CA 1
ATOM 702 C C . MET A 1 89 ? -5.380 6.905 15.049 1.00 91.25 89 MET A C 1
ATOM 704 O O . MET A 1 89 ? -6.044 6.655 16.060 1.00 91.25 89 MET A O 1
ATOM 708 N N . SER A 1 90 ? -4.211 6.297 14.817 1.00 90.88 90 SER A N 1
ATOM 709 C CA . SER A 1 90 ? -3.664 5.261 15.707 1.00 90.88 90 SER A CA 1
ATOM 710 C C . SER A 1 90 ? -3.412 5.763 17.133 1.00 90.88 90 SER A C 1
ATOM 712 O O . SER A 1 90 ? -3.600 5.018 18.098 1.00 90.88 90 SER A O 1
ATOM 714 N N . HIS A 1 91 ? -3.066 7.046 17.279 1.00 89.31 91 HIS A N 1
ATOM 715 C CA . HIS A 1 91 ? -2.901 7.699 18.576 1.00 89.31 91 HIS A CA 1
ATOM 716 C C . HIS A 1 91 ? -4.241 7.897 19.294 1.00 89.31 91 HIS A C 1
ATOM 718 O O . HIS A 1 91 ? -4.327 7.725 20.505 1.00 89.31 91 HIS A O 1
ATOM 724 N N . GLU A 1 92 ? -5.296 8.226 18.548 1.00 87.12 92 GLU A N 1
ATOM 725 C CA . GLU A 1 92 ? -6.646 8.451 19.082 1.00 87.12 92 GLU A CA 1
ATOM 726 C C . GLU A 1 92 ? -7.365 7.140 19.438 1.00 87.12 92 GLU A C 1
ATOM 728 O O . GLU A 1 92 ? -8.300 7.138 20.234 1.00 87.12 92 GLU A O 1
ATOM 733 N N . THR A 1 93 ? -6.942 6.027 18.836 1.00 87.19 93 THR A N 1
ATOM 734 C CA . THR A 1 93 ? -7.528 4.691 19.026 1.00 87.19 93 THR A CA 1
ATOM 735 C C . THR A 1 93 ? -6.651 3.758 19.860 1.00 87.19 93 THR A C 1
ATOM 737 O O . THR A 1 93 ? -6.984 2.585 20.009 1.00 87.19 93 THR A O 1
ATOM 740 N N . PHE A 1 94 ? -5.559 4.273 20.436 1.00 87.50 94 PHE A N 1
ATOM 741 C CA . PHE A 1 94 ? -4.645 3.546 21.328 1.00 87.50 94 PHE A CA 1
ATOM 742 C C . PHE A 1 94 ? -4.031 2.271 20.727 1.00 87.50 94 PHE A C 1
ATOM 744 O O . PHE A 1 94 ? -3.659 1.361 21.466 1.00 87.50 94 PHE A O 1
ATOM 751 N N . VAL A 1 95 ? -3.925 2.200 19.397 1.00 86.94 95 VAL A N 1
ATOM 752 C CA . VAL A 1 95 ? -3.268 1.088 18.682 1.00 86.94 95 VAL A CA 1
ATOM 753 C C . VAL A 1 95 ? -1.861 1.445 18.205 1.00 86.94 95 VAL A C 1
ATOM 755 O O . VAL A 1 95 ? -1.208 0.636 17.551 1.00 86.94 95 VAL A O 1
ATOM 758 N N . TRP A 1 96 ? -1.406 2.670 18.477 1.00 88.69 96 TRP A N 1
ATOM 759 C CA . TRP A 1 96 ? -0.081 3.117 18.076 1.00 88.69 96 TRP A CA 1
ATOM 760 C C . TRP A 1 96 ? 1.020 2.364 18.833 1.00 88.69 96 TRP A C 1
ATOM 762 O O . TRP A 1 96 ? 1.059 2.357 20.065 1.00 88.69 96 TRP A O 1
ATOM 772 N N . ASP A 1 97 ? 1.969 1.821 18.076 1.00 83.88 97 ASP A N 1
ATOM 773 C CA . ASP A 1 97 ? 3.298 1.449 18.545 1.00 83.88 97 ASP A CA 1
ATOM 774 C C . ASP A 1 97 ? 4.337 1.683 17.424 1.00 83.88 97 ASP A C 1
ATOM 776 O O . ASP A 1 97 ? 3.995 1.989 16.277 1.00 83.88 97 ASP A O 1
ATOM 780 N N . ARG A 1 98 ? 5.632 1.547 17.739 1.00 77.50 98 ARG A N 1
ATOM 781 C CA . ARG A 1 98 ? 6.714 1.746 16.750 1.00 77.50 98 ARG A CA 1
ATOM 782 C C . ARG A 1 98 ? 6.660 0.761 15.576 1.00 77.50 98 ARG A C 1
ATOM 784 O O . ARG A 1 98 ? 7.169 1.068 14.502 1.00 77.50 98 ARG A O 1
ATOM 791 N N . ILE A 1 99 ? 6.099 -0.429 15.779 1.00 81.88 99 ILE A N 1
ATOM 792 C CA . ILE A 1 99 ? 5.991 -1.474 14.757 1.00 81.88 99 ILE A CA 1
ATOM 793 C C . ILE A 1 99 ? 4.815 -1.164 13.821 1.00 81.88 99 ILE A C 1
ATOM 795 O O . ILE A 1 99 ? 4.911 -1.405 12.618 1.00 81.88 99 ILE A O 1
ATOM 799 N N . PHE A 1 100 ? 3.727 -0.601 14.347 1.00 84.38 100 PHE A N 1
ATOM 800 C CA . PHE A 1 100 ? 2.552 -0.176 13.600 1.00 84.38 100 PHE A CA 1
ATOM 801 C C . PHE A 1 100 ? 2.941 0.830 12.515 1.00 84.38 100 PHE A C 1
ATOM 803 O O . PHE A 1 100 ? 2.662 0.597 11.339 1.00 84.38 100 PHE A O 1
ATOM 810 N N . GLU A 1 101 ? 3.667 1.891 12.871 1.00 76.00 101 GLU A N 1
ATOM 811 C CA . GLU A 1 101 ? 4.089 2.925 11.917 1.00 76.00 101 GLU A CA 1
ATOM 812 C C . GLU A 1 101 ? 4.934 2.347 10.768 1.00 76.00 101 GLU A C 1
ATOM 814 O O . GLU A 1 101 ? 4.687 2.643 9.598 1.00 76.00 101 GLU A O 1
ATOM 819 N N . GLN A 1 102 ? 5.858 1.431 11.078 1.00 74.12 102 GLN A N 1
ATOM 820 C CA . GLN A 1 102 ? 6.678 0.748 10.070 1.00 74.12 102 GLN A CA 1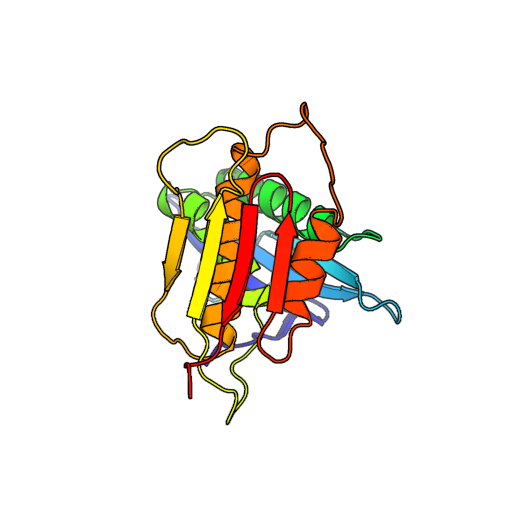
ATOM 821 C C . GLN A 1 102 ? 5.840 -0.139 9.138 1.00 74.12 102 GLN A C 1
ATOM 823 O O . GLN A 1 102 ? 6.032 -0.127 7.921 1.00 74.12 102 GLN A O 1
ATOM 828 N N . ARG A 1 103 ? 4.885 -0.891 9.697 1.00 84.00 103 ARG A N 1
ATOM 829 C CA . ARG A 1 103 ? 4.067 -1.857 8.949 1.00 84.00 103 ARG A CA 1
ATOM 830 C C . ARG A 1 103 ? 2.960 -1.216 8.131 1.00 84.00 103 ARG A C 1
ATOM 832 O O . ARG A 1 103 ? 2.538 -1.808 7.143 1.00 84.00 103 ARG A O 1
ATOM 839 N N . THR A 1 104 ? 2.491 -0.032 8.509 1.00 82.94 104 THR A N 1
ATOM 840 C CA . THR A 1 104 ? 1.302 0.563 7.888 1.00 82.94 104 THR A CA 1
ATOM 841 C C . THR A 1 104 ? 1.508 0.823 6.392 1.00 82.94 104 THR A C 1
ATOM 843 O O . THR A 1 104 ? 0.653 0.476 5.579 1.00 82.94 104 THR A O 1
ATOM 846 N N . GLY A 1 105 ? 2.679 1.338 6.002 1.00 85.19 105 GLY A N 1
ATOM 847 C CA . GLY A 1 105 ? 3.010 1.522 4.585 1.00 85.19 105 GLY A CA 1
ATOM 848 C C . GLY A 1 105 ? 3.112 0.199 3.817 1.00 85.19 105 GLY A C 1
ATOM 849 O O . GLY A 1 105 ? 2.676 0.113 2.674 1.00 85.19 105 GLY A O 1
ATOM 850 N N . GLU A 1 106 ? 3.610 -0.863 4.458 1.00 89.38 106 GLU A N 1
ATOM 851 C CA . GLU A 1 106 ? 3.706 -2.187 3.829 1.00 89.38 106 GLU A CA 1
ATOM 852 C C . GLU A 1 106 ? 2.332 -2.782 3.515 1.00 89.38 106 GLU A C 1
ATOM 854 O O . GLU A 1 106 ? 2.199 -3.547 2.565 1.00 89.38 106 GLU A O 1
ATOM 859 N N . VAL A 1 107 ? 1.304 -2.459 4.302 1.00 89.50 107 VAL A N 1
ATOM 860 C CA . VAL A 1 107 ? -0.050 -2.969 4.062 1.00 89.50 107 VAL A CA 1
ATOM 861 C C . VAL A 1 107 ? -0.631 -2.386 2.769 1.00 89.50 107 VAL A C 1
ATOM 863 O O . VAL A 1 107 ? -1.209 -3.132 1.976 1.00 89.50 107 VAL A O 1
ATOM 866 N N . ILE A 1 108 ? -0.393 -1.100 2.495 1.00 89.75 108 ILE A N 1
ATOM 867 C CA . ILE A 1 108 ? -0.754 -0.474 1.214 1.00 89.75 108 ILE A CA 1
ATOM 868 C C . ILE A 1 108 ? 0.040 -1.108 0.069 1.00 89.75 108 ILE A C 1
ATOM 870 O O . ILE A 1 108 ? -0.558 -1.520 -0.924 1.00 89.75 108 ILE A O 1
ATOM 874 N N . ASP A 1 109 ? 1.361 -1.253 0.227 1.00 91.56 109 ASP A N 1
ATOM 875 C CA . ASP A 1 109 ? 2.232 -1.857 -0.791 1.00 91.56 109 ASP A CA 1
ATOM 876 C C . ASP A 1 109 ? 1.766 -3.286 -1.147 1.00 91.56 109 ASP A C 1
ATOM 878 O O . ASP A 1 109 ? 1.702 -3.659 -2.320 1.00 91.56 109 ASP A O 1
ATOM 882 N N . ARG A 1 110 ? 1.378 -4.091 -0.145 1.00 90.88 110 ARG A N 1
ATOM 883 C CA . ARG A 1 110 ? 0.844 -5.452 -0.348 1.00 90.88 110 ARG A CA 1
ATOM 884 C C . ARG A 1 110 ? -0.513 -5.450 -1.040 1.00 90.88 110 ARG A C 1
ATOM 886 O O . ARG A 1 110 ? -0.746 -6.299 -1.894 1.00 90.88 110 ARG A O 1
ATOM 893 N N . TYR A 1 111 ? -1.406 -4.533 -0.674 1.00 90.94 111 TYR A N 1
ATOM 894 C CA . TYR A 1 111 ? -2.717 -4.435 -1.312 1.00 90.94 111 TYR A CA 1
ATOM 895 C C . TYR A 1 111 ? -2.591 -4.052 -2.791 1.00 90.94 111 TYR A C 1
ATOM 897 O O . TYR A 1 111 ? -3.193 -4.697 -3.647 1.00 90.94 111 TYR A O 1
ATOM 905 N N . LEU A 1 112 ? -1.746 -3.064 -3.102 1.00 90.31 112 LEU A N 1
ATOM 906 C CA . LEU A 1 112 ? -1.485 -2.611 -4.471 1.00 90.31 112 LEU A CA 1
ATOM 907 C C . LEU A 1 112 ? -0.738 -3.650 -5.319 1.00 90.31 112 LEU A C 1
ATOM 909 O O . LEU A 1 112 ? -0.953 -3.735 -6.527 1.00 90.31 112 LEU A O 1
ATOM 913 N N . ALA A 1 113 ? 0.110 -4.482 -4.709 1.00 91.25 113 ALA A N 1
ATOM 914 C CA . ALA A 1 113 ? 0.753 -5.587 -5.416 1.00 91.25 113 ALA A CA 1
ATOM 915 C C . ALA A 1 113 ? -0.264 -6.580 -6.010 1.00 91.25 113 ALA A C 1
ATOM 917 O O . ALA A 1 113 ? 0.007 -7.193 -7.051 1.00 91.25 113 ALA A O 1
ATOM 918 N N . GLY A 1 114 ? -1.452 -6.666 -5.406 1.00 88.38 114 GLY A N 1
ATOM 919 C CA . GLY A 1 114 ? -2.529 -7.552 -5.817 1.00 88.38 114 GLY A CA 1
ATOM 920 C C . GLY A 1 114 ? -2.327 -8.994 -5.341 1.00 88.38 114 GLY A C 1
ATOM 921 O O . GLY A 1 114 ? -1.330 -9.319 -4.689 1.00 88.38 114 GLY A O 1
ATOM 922 N N . PRO A 1 115 ? -3.295 -9.878 -5.629 1.00 86.81 115 PRO A N 1
ATOM 923 C CA . PRO A 1 115 ? -3.215 -11.276 -5.240 1.00 86.81 115 PRO A CA 1
ATOM 924 C C . PRO A 1 115 ? -2.149 -12.029 -6.042 1.00 86.81 115 PRO A C 1
ATOM 926 O O . PRO A 1 115 ? -1.706 -11.606 -7.111 1.00 86.81 115 PRO A O 1
ATOM 929 N N . GLU A 1 116 ? -1.772 -13.199 -5.533 1.00 83.75 116 GLU A N 1
ATOM 930 C CA . GLU A 1 116 ? -0.986 -14.155 -6.301 1.00 83.75 116 GLU A CA 1
ATOM 931 C C . GLU A 1 116 ? -1.771 -14.638 -7.525 1.00 83.75 116 GLU A C 1
ATOM 933 O O . GLU A 1 116 ? -2.933 -15.029 -7.416 1.00 83.75 116 GLU A O 1
ATOM 938 N N . VAL A 1 117 ? -1.118 -14.616 -8.686 1.00 82.62 117 VAL A N 1
ATOM 939 C CA . VAL A 1 117 ? -1.651 -15.155 -9.937 1.00 82.62 117 VAL A CA 1
ATOM 940 C C . VAL A 1 117 ? -0.990 -16.509 -10.167 1.00 82.62 117 VAL A C 1
ATOM 942 O O . VAL A 1 117 ? 0.239 -16.591 -10.203 1.00 82.62 117 VAL A O 1
ATOM 945 N N . ALA A 1 118 ? -1.802 -17.561 -10.288 1.00 81.00 118 ALA A N 1
ATOM 946 C CA . ALA A 1 118 ? -1.310 -18.895 -10.615 1.00 81.00 118 ALA A CA 1
ATOM 947 C C . ALA A 1 118 ? -0.531 -18.855 -11.940 1.00 81.00 118 ALA A C 1
ATOM 949 O O . ALA A 1 118 ? -0.915 -18.138 -12.862 1.00 81.00 118 ALA A O 1
ATOM 950 N N . ASP A 1 119 ? 0.581 -19.586 -12.001 1.00 84.75 119 ASP A N 1
ATOM 951 C CA . ASP A 1 119 ? 1.458 -19.701 -13.176 1.00 84.75 119 ASP A CA 1
ATOM 952 C C . ASP A 1 119 ? 2.165 -18.407 -13.624 1.00 84.75 119 ASP A C 1
ATOM 954 O O . ASP A 1 119 ? 2.846 -18.392 -14.652 1.00 84.75 119 ASP A O 1
ATOM 958 N N . ALA A 1 120 ? 2.078 -17.320 -12.849 1.00 85.44 120 ALA A N 1
ATOM 959 C CA . ALA A 1 120 ? 2.866 -16.125 -13.126 1.00 85.44 120 ALA A CA 1
ATOM 960 C C . ALA A 1 120 ? 4.372 -16.403 -12.936 1.00 85.44 120 ALA A C 1
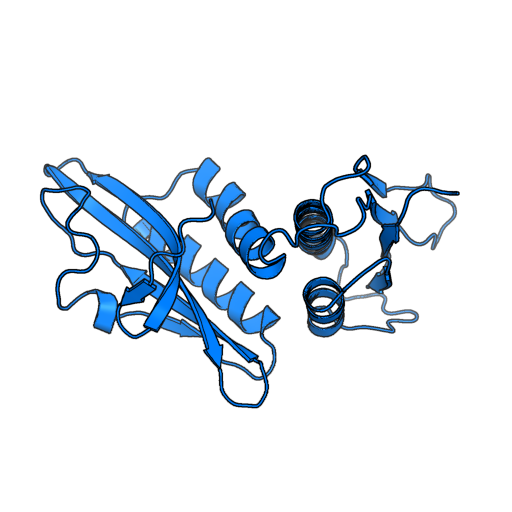ATOM 962 O O . ALA A 1 120 ? 4.762 -17.091 -11.983 1.00 85.44 120 ALA A O 1
ATOM 963 N N . PRO A 1 121 ? 5.246 -15.850 -13.800 1.00 87.12 121 PRO A N 1
ATOM 964 C CA . PRO A 1 121 ? 6.682 -16.055 -13.680 1.00 87.12 121 PRO A CA 1
ATOM 965 C C . PRO A 1 121 ? 7.201 -15.490 -12.356 1.00 87.12 121 PRO A C 1
ATOM 967 O O . PRO A 1 121 ? 6.740 -14.450 -11.872 1.00 87.12 121 PRO A O 1
ATOM 970 N N . LYS A 1 122 ? 8.206 -16.154 -11.780 1.00 92.25 122 LYS A N 1
ATOM 971 C CA . LYS A 1 122 ? 8.951 -15.573 -10.663 1.00 92.25 122 LYS A CA 1
ATOM 972 C C . LYS A 1 122 ? 9.820 -14.437 -11.187 1.00 92.25 122 LYS A C 1
ATOM 974 O O . LYS A 1 122 ? 10.519 -14.611 -12.181 1.00 92.25 122 LYS A O 1
ATOM 979 N N . LEU A 1 123 ? 9.796 -13.297 -10.506 1.00 94.75 123 LEU A N 1
ATOM 980 C CA . LEU A 1 123 ? 10.572 -12.115 -10.877 1.00 94.75 123 LEU A CA 1
ATOM 981 C C . LEU A 1 123 ? 11.440 -11.663 -9.704 1.00 94.75 123 LEU A C 1
ATOM 983 O O . LEU A 1 123 ? 11.076 -11.835 -8.542 1.00 94.75 123 LEU A O 1
ATOM 987 N N . SER A 1 124 ? 12.582 -11.059 -10.008 1.00 95.75 124 SER A N 1
ATOM 988 C CA . SER A 1 124 ? 13.332 -10.255 -9.046 1.00 95.75 124 SER A CA 1
ATOM 989 C C . SER A 1 124 ? 12.862 -8.806 -9.126 1.00 95.75 124 SER A C 1
ATOM 991 O O . SER A 1 124 ? 12.610 -8.289 -10.215 1.00 95.75 124 SER A O 1
ATOM 993 N N . ALA A 1 125 ? 12.731 -8.149 -7.979 1.00 96.69 125 ALA A N 1
ATOM 994 C CA . ALA A 1 125 ? 12.489 -6.717 -7.895 1.00 96.69 125 ALA A CA 1
ATOM 995 C C . ALA A 1 125 ? 13.787 -6.014 -7.520 1.00 96.69 125 ALA A C 1
ATOM 997 O O . ALA A 1 125 ? 14.529 -6.511 -6.674 1.00 96.69 125 ALA A O 1
ATOM 998 N N . GLY A 1 126 ? 14.060 -4.853 -8.102 1.00 94.06 126 GLY A N 1
ATOM 999 C CA . GLY A 1 126 ? 15.246 -4.100 -7.730 1.00 94.06 126 GLY A CA 1
ATOM 1000 C C . GLY A 1 126 ? 15.177 -2.625 -8.063 1.00 94.06 126 GLY A C 1
ATOM 1001 O O . GLY A 1 126 ? 14.312 -2.162 -8.809 1.00 94.06 126 GLY A O 1
ATOM 1002 N N . TRP A 1 127 ? 16.112 -1.898 -7.467 1.00 92.62 127 TRP A N 1
ATOM 1003 C CA . TRP A 1 127 ? 16.379 -0.505 -7.762 1.00 92.62 127 TRP A CA 1
ATOM 1004 C C . TRP A 1 127 ? 17.881 -0.234 -7.709 1.00 92.62 127 TRP A C 1
ATOM 1006 O O . TRP A 1 127 ? 18.631 -0.894 -6.984 1.00 92.62 127 TRP A O 1
ATOM 1016 N N . GLN A 1 128 ? 18.317 0.764 -8.464 1.00 89.44 128 GLN A N 1
ATOM 1017 C CA . GLN A 1 128 ? 19.673 1.296 -8.401 1.00 89.44 128 GLN A CA 1
ATOM 1018 C C . GLN A 1 128 ? 19.642 2.804 -8.594 1.00 89.44 128 GLN A C 1
ATOM 1020 O O . GLN A 1 128 ? 18.803 3.318 -9.332 1.00 89.44 128 GLN A O 1
ATOM 1025 N N . GLN A 1 129 ? 20.583 3.506 -7.980 1.00 85.31 129 GLN A N 1
ATOM 1026 C CA . GLN A 1 129 ? 20.839 4.904 -8.268 1.00 85.31 129 GLN A CA 1
ATOM 1027 C C . GLN A 1 129 ? 21.398 5.043 -9.690 1.00 85.31 129 GLN A C 1
ATOM 1029 O O . GLN A 1 129 ? 22.430 4.467 -10.033 1.00 85.31 129 GLN A O 1
ATOM 1034 N N . SER A 1 130 ? 20.699 5.805 -10.524 1.00 74.19 130 SER A N 1
ATOM 1035 C CA . SER A 1 130 ? 21.151 6.236 -11.839 1.00 74.19 130 SER A CA 1
ATOM 1036 C C . SER A 1 130 ? 22.378 7.133 -11.650 1.00 74.19 130 SER A C 1
ATOM 1038 O O . SER A 1 130 ? 22.343 8.123 -10.916 1.00 74.19 130 SER A O 1
ATOM 1040 N N . SER A 1 131 ? 23.505 6.754 -12.251 1.00 60.75 131 SER A N 1
ATOM 1041 C CA . SER A 1 131 ? 24.798 7.394 -12.014 1.00 60.75 131 SER A CA 1
ATOM 1042 C C . SER A 1 131 ? 24.810 8.838 -12.522 1.00 60.75 131 SER A C 1
ATOM 1044 O O . SER A 1 131 ? 24.945 9.066 -13.721 1.00 60.75 131 SER A O 1
ATOM 1046 N N . ALA A 1 132 ? 24.729 9.813 -11.617 1.00 54.84 132 ALA A N 1
ATOM 1047 C CA . ALA A 1 132 ? 24.995 11.206 -11.970 1.00 54.84 132 ALA A CA 1
ATOM 1048 C C . ALA A 1 132 ? 26.493 11.557 -11.869 1.00 54.84 132 ALA A C 1
ATOM 1050 O O . ALA A 1 132 ? 26.968 12.344 -12.673 1.00 54.84 132 ALA A O 1
ATOM 1051 N N . ASN A 1 133 ? 27.255 10.968 -10.928 1.00 53.97 133 ASN A N 1
ATOM 1052 C CA . ASN A 1 133 ? 28.594 11.474 -10.558 1.00 53.97 133 ASN A CA 1
ATOM 1053 C C . ASN A 1 133 ? 29.618 10.401 -10.110 1.00 53.97 133 ASN A C 1
ATOM 1055 O O . ASN A 1 133 ? 30.295 10.584 -9.102 1.00 53.97 133 ASN A O 1
ATOM 1059 N N . GLY A 1 134 ? 29.748 9.268 -10.812 1.00 51.88 134 GLY A N 1
ATOM 1060 C CA . GLY A 1 134 ? 30.890 8.344 -10.622 1.00 51.88 134 GLY A CA 1
ATOM 1061 C C . GLY A 1 134 ? 31.076 7.733 -9.218 1.00 51.88 134 GLY A C 1
ATOM 1062 O O . GLY A 1 134 ? 32.140 7.192 -8.927 1.00 51.88 134 GLY A O 1
ATOM 1063 N N . GLY A 1 135 ? 30.070 7.827 -8.343 1.00 60.41 135 GLY A N 1
ATOM 1064 C CA . GLY A 1 135 ? 30.058 7.173 -7.036 1.00 60.41 135 GLY A CA 1
ATOM 1065 C C . GLY A 1 135 ? 29.830 5.663 -7.144 1.00 60.41 135 GLY A C 1
ATOM 1066 O O . GLY A 1 135 ? 29.442 5.152 -8.195 1.00 60.41 135 GLY A O 1
ATOM 1067 N N . MET A 1 136 ? 30.054 4.950 -6.037 1.00 61.53 136 MET A N 1
ATOM 1068 C CA . MET A 1 136 ? 29.745 3.519 -5.944 1.00 61.53 136 MET A CA 1
ATOM 1069 C C . MET A 1 136 ? 28.260 3.280 -6.268 1.00 61.53 136 MET A C 1
ATOM 1071 O O . MET A 1 136 ? 27.418 4.034 -5.774 1.00 61.53 136 MET A O 1
ATOM 1075 N N . PRO A 1 137 ? 27.917 2.250 -7.065 1.00 66.62 137 PRO A N 1
ATOM 1076 C CA . PRO A 1 137 ? 26.528 1.949 -7.382 1.00 66.62 137 PRO A CA 1
ATOM 1077 C C . PRO A 1 137 ? 25.773 1.594 -6.097 1.00 66.62 137 PRO A C 1
ATOM 1079 O O . PRO A 1 137 ? 26.067 0.594 -5.444 1.00 66.62 137 PRO A O 1
ATOM 1082 N N . VAL A 1 138 ? 24.805 2.433 -5.727 1.00 82.44 138 VAL A N 1
ATOM 1083 C CA . VAL A 1 138 ? 23.883 2.173 -4.618 1.00 82.44 138 VAL A CA 1
ATOM 1084 C C . VAL A 1 138 ? 22.639 1.512 -5.188 1.00 82.44 138 VAL A C 1
ATOM 1086 O O . VAL A 1 138 ? 22.060 2.005 -6.153 1.00 82.44 138 VAL A O 1
ATOM 1089 N N . GLY A 1 139 ? 22.216 0.399 -4.602 1.00 85.94 139 GLY A N 1
ATOM 1090 C CA . GLY A 1 139 ? 21.013 -0.292 -5.037 1.00 85.94 139 GLY A CA 1
ATOM 1091 C C . GLY A 1 139 ? 20.706 -1.513 -4.190 1.00 85.94 139 GLY A C 1
ATOM 1092 O O . GLY A 1 139 ? 21.501 -1.938 -3.351 1.00 85.94 139 GLY A O 1
ATOM 1093 N N . SER A 1 140 ? 19.531 -2.080 -4.420 1.00 90.06 140 SER A N 1
ATOM 1094 C CA . SER A 1 140 ? 19.104 -3.326 -3.798 1.00 90.06 140 SER A CA 1
ATOM 1095 C C . SER A 1 140 ? 18.264 -4.122 -4.779 1.00 90.06 140 SER A C 1
ATOM 1097 O O . SER A 1 140 ? 17.582 -3.558 -5.634 1.00 90.06 140 SER A O 1
ATOM 1099 N N . HIS A 1 141 ? 18.317 -5.441 -4.657 1.00 93.00 141 HIS A N 1
ATOM 1100 C CA . HIS A 1 141 ? 17.459 -6.337 -5.407 1.00 93.00 141 HIS A CA 1
ATOM 1101 C C . HIS A 1 141 ? 17.070 -7.534 -4.547 1.00 93.00 141 HIS A C 1
ATOM 1103 O O . HIS A 1 141 ? 17.750 -7.882 -3.579 1.00 93.00 141 HIS A O 1
ATOM 1109 N N . THR A 1 142 ? 15.963 -8.161 -4.910 1.00 94.94 142 THR A N 1
ATOM 1110 C CA . THR A 1 142 ? 15.518 -9.421 -4.332 1.00 94.94 142 THR A CA 1
ATOM 1111 C C . THR A 1 142 ? 16.040 -10.592 -5.155 1.00 94.94 142 THR A C 1
ATOM 1113 O O . THR A 1 142 ? 16.368 -10.456 -6.333 1.00 94.94 142 THR A O 1
ATOM 1116 N N . VAL A 1 143 ? 16.018 -11.785 -4.562 1.00 93.31 143 VAL A N 1
ATOM 1117 C CA . VAL A 1 143 ? 16.012 -13.036 -5.336 1.00 93.31 143 VAL A CA 1
ATOM 1118 C C . VAL A 1 143 ? 14.734 -13.141 -6.189 1.00 93.31 143 VAL A C 1
ATOM 1120 O O . VAL A 1 143 ? 13.846 -12.289 -6.088 1.00 93.31 143 VAL A O 1
ATOM 1123 N N . TYR A 1 144 ? 14.607 -14.183 -7.014 1.00 94.00 144 TYR A N 1
ATOM 1124 C CA . TYR A 1 144 ? 13.359 -14.461 -7.732 1.00 94.00 144 TYR A CA 1
ATOM 1125 C C . TYR A 1 144 ? 12.243 -14.845 -6.759 1.00 94.00 144 TYR A C 1
ATOM 1127 O O . TYR A 1 144 ? 12.322 -15.852 -6.053 1.00 94.00 144 TYR A O 1
ATOM 1135 N N . LEU A 1 145 ? 11.189 -14.039 -6.744 1.00 93.56 145 LEU A N 1
ATOM 1136 C CA . LEU A 1 145 ? 10.025 -14.183 -5.883 1.00 93.56 145 LEU A CA 1
ATOM 1137 C C . LEU A 1 145 ? 8.766 -14.419 -6.727 1.00 93.56 145 LEU A C 1
ATOM 1139 O O . LEU A 1 145 ? 8.741 -14.043 -7.902 1.00 93.56 145 LEU A O 1
ATOM 1143 N N . PRO A 1 146 ? 7.698 -15.002 -6.153 1.00 93.50 146 PRO A N 1
ATOM 1144 C CA . PRO A 1 146 ? 6.377 -14.985 -6.773 1.00 93.50 146 PRO A CA 1
ATOM 1145 C C . PRO A 1 146 ? 5.999 -13.577 -7.247 1.00 93.50 146 PRO A C 1
ATOM 1147 O O . PRO A 1 146 ? 6.310 -12.591 -6.575 1.00 93.50 146 PRO A O 1
ATOM 1150 N N . PHE A 1 147 ? 5.305 -13.481 -8.382 1.00 91.81 147 PHE A N 1
ATOM 1151 C CA . PHE A 1 147 ? 5.072 -12.211 -9.077 1.00 91.81 147 PHE A CA 1
ATOM 1152 C C . PHE A 1 147 ? 4.504 -11.100 -8.176 1.00 91.81 147 PHE A C 1
ATOM 1154 O O . PHE A 1 147 ? 5.028 -9.987 -8.146 1.00 91.81 147 PHE A O 1
ATOM 1161 N N . HIS A 1 148 ? 3.490 -11.418 -7.368 1.00 93.06 148 HIS A N 1
ATOM 1162 C CA . HIS A 1 148 ? 2.896 -10.470 -6.422 1.00 93.06 148 HIS A CA 1
ATOM 1163 C C . HIS A 1 148 ? 3.896 -9.989 -5.352 1.00 93.06 148 HIS A C 1
ATOM 1165 O O . HIS A 1 148 ? 3.907 -8.814 -4.995 1.00 93.06 148 HIS A O 1
ATOM 1171 N N . GLN A 1 149 ? 4.789 -10.859 -4.866 1.00 94.62 149 GLN A N 1
ATOM 1172 C CA . GLN A 1 149 ? 5.813 -10.477 -3.888 1.00 94.62 149 GLN A CA 1
ATOM 1173 C C . GLN A 1 149 ? 6.864 -9.564 -4.518 1.00 94.62 149 GLN A C 1
ATOM 1175 O O . GLN A 1 149 ? 7.280 -8.593 -3.891 1.00 94.62 149 GLN A O 1
ATOM 1180 N N . ALA A 1 150 ? 7.259 -9.829 -5.765 1.00 95.12 150 ALA A N 1
ATOM 1181 C CA . ALA A 1 150 ? 8.170 -8.952 -6.494 1.00 95.12 150 ALA A CA 1
ATOM 1182 C C . ALA A 1 150 ? 7.557 -7.549 -6.683 1.00 95.12 150 ALA A C 1
ATOM 1184 O O . ALA A 1 150 ? 8.210 -6.548 -6.386 1.00 95.12 150 ALA A O 1
ATOM 1185 N N . LYS A 1 151 ? 6.273 -7.456 -7.067 1.00 95.50 151 LYS A N 1
ATOM 1186 C CA . LYS A 1 151 ? 5.547 -6.172 -7.127 1.00 95.50 151 LYS A CA 1
ATOM 1187 C C . LYS A 1 151 ? 5.535 -5.455 -5.775 1.00 95.50 151 LYS A C 1
ATOM 1189 O O . LYS A 1 151 ? 5.839 -4.266 -5.723 1.00 95.50 151 LYS A O 1
ATOM 1194 N N . TYR A 1 152 ? 5.241 -6.176 -4.691 1.00 95.12 152 TYR A N 1
ATOM 1195 C CA . TYR A 1 152 ? 5.285 -5.638 -3.328 1.00 95.12 152 TYR A CA 1
ATOM 1196 C C . TYR A 1 152 ? 6.650 -5.017 -2.997 1.00 95.12 152 TYR A C 1
ATOM 1198 O O . TYR A 1 152 ? 6.705 -3.867 -2.564 1.00 95.12 152 TYR A O 1
ATOM 1206 N N . TYR A 1 153 ? 7.752 -5.735 -3.237 1.00 95.50 153 TYR A N 1
ATOM 1207 C CA . TYR A 1 153 ? 9.091 -5.212 -2.956 1.00 95.50 153 TYR A CA 1
ATOM 1208 C C . TYR A 1 153 ? 9.433 -3.998 -3.819 1.00 95.50 153 TYR A C 1
ATOM 1210 O O . TYR A 1 153 ? 10.057 -3.061 -3.327 1.00 95.50 153 TYR A O 1
ATOM 1218 N N . LEU A 1 154 ? 8.992 -3.970 -5.079 1.00 94.81 154 LEU A N 1
ATOM 1219 C CA . LEU A 1 154 ? 9.223 -2.818 -5.945 1.00 94.81 154 LEU A CA 1
ATOM 1220 C C . LEU A 1 154 ? 8.465 -1.567 -5.472 1.00 94.81 154 LEU A C 1
ATOM 1222 O O . LEU A 1 154 ? 9.044 -0.482 -5.443 1.00 94.81 154 LEU A O 1
ATOM 1226 N N . LEU A 1 155 ? 7.205 -1.717 -5.047 1.00 93.38 155 LEU A N 1
ATOM 1227 C CA . LEU A 1 155 ? 6.418 -0.640 -4.429 1.00 93.38 155 LEU A CA 1
ATOM 1228 C C . LEU A 1 155 ? 7.061 -0.153 -3.124 1.00 93.38 155 LEU A C 1
ATOM 1230 O O . LEU A 1 155 ? 7.215 1.052 -2.916 1.00 93.38 155 LEU A O 1
ATOM 1234 N N . HIS A 1 156 ? 7.527 -1.086 -2.293 1.00 92.00 156 HIS A N 1
ATOM 1235 C CA . HIS A 1 156 ? 8.264 -0.772 -1.074 1.00 92.00 156 HIS A CA 1
ATOM 1236 C C . HIS A 1 156 ? 9.540 0.037 -1.364 1.00 92.00 156 HIS A C 1
ATOM 1238 O O . HIS A 1 156 ? 9.785 1.054 -0.713 1.00 92.00 156 HIS A O 1
ATOM 1244 N N . PHE A 1 157 ? 10.336 -0.359 -2.366 1.00 91.56 157 PHE A N 1
ATOM 1245 C CA . PHE A 1 157 ? 11.531 0.383 -2.775 1.00 91.56 157 PHE A CA 1
ATOM 1246 C C . PHE A 1 157 ? 11.199 1.789 -3.275 1.00 91.56 157 PHE A C 1
ATOM 1248 O O . PHE A 1 157 ? 11.865 2.741 -2.862 1.00 91.56 157 PHE A O 1
ATOM 1255 N N . LEU A 1 158 ? 10.163 1.943 -4.108 1.00 89.12 158 LEU A N 1
ATOM 1256 C CA . LEU A 1 158 ? 9.681 3.253 -4.562 1.00 89.12 158 LEU A CA 1
ATOM 1257 C C . LEU A 1 158 ? 9.339 4.166 -3.380 1.00 89.12 158 LEU A C 1
ATOM 1259 O O . LEU A 1 158 ? 9.785 5.311 -3.341 1.00 89.12 158 LEU A O 1
ATOM 1263 N N . ARG A 1 159 ? 8.600 3.654 -2.388 1.00 86.56 159 ARG A N 1
ATOM 1264 C CA . ARG A 1 159 ? 8.242 4.412 -1.181 1.00 86.56 159 ARG A CA 1
ATOM 1265 C C . ARG A 1 159 ? 9.462 4.760 -0.323 1.00 86.56 159 ARG A C 1
ATOM 1267 O O . ARG A 1 159 ? 9.581 5.891 0.136 1.00 86.56 159 ARG A O 1
ATOM 1274 N N . ALA A 1 160 ? 10.382 3.819 -0.115 1.00 83.19 160 ALA A N 1
ATOM 1275 C CA . ALA A 1 160 ? 11.549 4.014 0.750 1.00 83.19 160 ALA A CA 1
ATOM 1276 C C . ALA A 1 160 ? 12.562 5.027 0.181 1.00 83.19 160 ALA A C 1
ATOM 1278 O O . ALA A 1 160 ? 13.155 5.808 0.921 1.00 83.19 160 ALA A O 1
ATOM 1279 N N . THR A 1 161 ? 12.746 5.033 -1.139 1.00 76.31 161 THR A N 1
ATOM 1280 C CA . THR A 1 161 ? 13.726 5.888 -1.838 1.00 76.31 161 THR A CA 1
ATOM 1281 C C . THR A 1 161 ? 13.190 7.281 -2.183 1.00 76.31 161 THR A C 1
ATOM 1283 O O . THR A 1 161 ? 13.950 8.160 -2.592 1.00 76.31 161 THR A O 1
ATOM 1286 N N . GLN A 1 162 ? 11.897 7.522 -1.957 1.00 68.94 162 GLN A N 1
ATOM 1287 C CA . GLN A 1 162 ? 11.236 8.798 -2.216 1.00 68.94 162 GLN A CA 1
ATOM 1288 C C . GLN A 1 162 ? 11.811 9.957 -1.387 1.00 68.94 162 GLN A C 1
ATOM 1290 O O . GLN A 1 162 ? 11.961 11.063 -1.901 1.00 68.94 162 GLN A O 1
ATOM 1295 N N . LEU A 1 163 ? 12.170 9.713 -0.121 1.00 54.19 163 LEU A N 1
ATOM 1296 C CA . LEU A 1 163 ? 12.724 10.740 0.777 1.00 54.19 163 LEU A CA 1
ATOM 1297 C C . LEU A 1 163 ? 14.092 11.259 0.306 1.00 54.19 163 LEU A C 1
ATOM 1299 O O . LEU A 1 163 ? 14.460 12.395 0.592 1.00 54.19 163 LEU A O 1
ATOM 1303 N N . SER A 1 164 ? 14.831 10.442 -0.445 1.00 49.66 164 SER A N 1
ATOM 1304 C CA . SER A 1 164 ? 16.139 10.786 -1.010 1.00 49.66 164 SER A CA 1
ATOM 1305 C C . SER A 1 164 ? 16.037 11.484 -2.369 1.00 49.66 164 SER A C 1
ATOM 1307 O O . SER A 1 164 ? 17.010 12.080 -2.826 1.00 49.66 164 SER A O 1
ATOM 1309 N N . ALA A 1 165 ? 14.872 11.448 -3.021 1.00 51.06 165 ALA A N 1
ATOM 1310 C CA . ALA A 1 165 ? 14.641 12.007 -4.353 1.00 51.06 165 ALA A CA 1
ATOM 1311 C C . ALA A 1 165 ? 14.391 13.533 -4.337 1.00 51.06 165 ALA A C 1
ATOM 1313 O O . ALA A 1 165 ? 13.556 14.018 -5.096 1.00 51.06 165 ALA A O 1
ATOM 1314 N N . MET A 1 166 ? 15.081 14.283 -3.460 1.00 48.69 166 MET A N 1
ATOM 1315 C CA . MET A 1 166 ? 14.843 15.712 -3.201 1.00 48.69 166 MET A CA 1
ATOM 1316 C C . MET A 1 166 ? 14.522 16.529 -4.467 1.00 48.69 166 MET A C 1
ATOM 1318 O O . MET A 1 166 ? 15.224 16.485 -5.476 1.00 48.69 166 MET A O 1
ATOM 1322 N N . GLN A 1 167 ? 13.462 17.326 -4.320 1.00 46.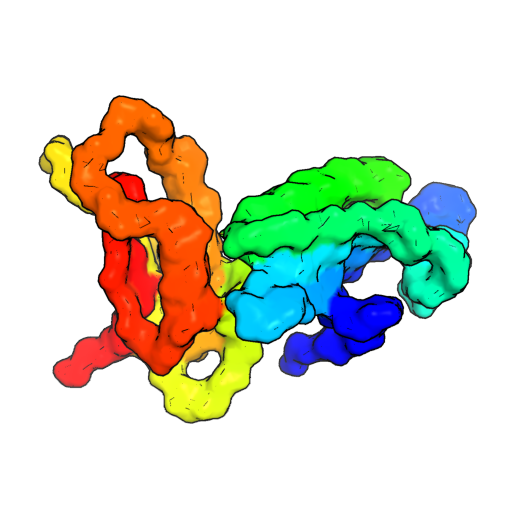66 167 GLN A N 1
ATOM 1323 C CA . GLN A 1 167 ? 12.717 18.178 -5.254 1.00 46.66 167 GLN A CA 1
ATOM 1324 C C . GLN A 1 167 ? 13.510 19.235 -6.059 1.00 46.66 167 GLN A C 1
ATOM 1326 O O . GLN A 1 167 ? 12.899 20.156 -6.600 1.00 46.66 167 GLN A O 1
ATOM 1331 N N . HIS A 1 168 ? 14.841 19.171 -6.158 1.00 44.25 168 HIS A N 1
ATOM 1332 C CA . HIS A 1 168 ? 15.635 20.318 -6.629 1.00 44.25 168 HIS A CA 1
ATOM 1333 C C . HIS A 1 168 ? 16.554 20.086 -7.823 1.00 44.25 168 HIS A C 1
ATOM 1335 O O . HIS A 1 168 ? 17.230 21.023 -8.233 1.00 44.25 168 HIS A O 1
ATOM 1341 N N . LEU A 1 169 ? 16.568 18.905 -8.438 1.00 44.75 169 LEU A N 1
ATOM 1342 C CA . LEU A 1 169 ? 17.444 18.664 -9.585 1.00 44.75 169 LEU A CA 1
ATOM 1343 C C . LEU A 1 169 ? 16.772 17.726 -10.600 1.00 44.75 169 LEU A C 1
ATOM 1345 O O . LEU A 1 169 ? 17.150 16.576 -10.797 1.00 44.75 169 LEU A O 1
ATOM 1349 N N . THR A 1 170 ? 15.717 18.209 -11.248 1.00 48.28 170 THR A N 1
ATOM 1350 C CA . THR A 1 170 ? 15.012 17.471 -12.299 1.00 48.28 170 THR A CA 1
ATOM 1351 C C . THR A 1 170 ? 15.746 17.574 -13.633 1.00 48.28 170 THR A C 1
ATOM 1353 O O . THR A 1 170 ? 15.373 18.352 -14.508 1.00 48.28 170 THR A O 1
ATOM 1356 N N . GLN A 1 171 ? 16.776 16.751 -13.824 1.00 43.53 171 GLN A N 1
ATOM 1357 C CA . GLN A 1 171 ? 17.245 16.432 -15.172 1.00 43.53 171 GLN A CA 1
ATOM 1358 C C . GLN A 1 171 ? 16.556 15.139 -15.634 1.00 43.53 171 GLN A C 1
ATOM 1360 O O . GLN A 1 171 ? 16.765 14.085 -15.048 1.00 43.53 171 GLN A O 1
ATOM 1365 N N . GLY A 1 172 ? 15.705 15.231 -16.664 1.00 51.66 172 GLY A N 1
ATOM 1366 C CA . GLY A 1 172 ? 15.228 14.066 -17.425 1.00 51.66 172 GLY A CA 1
ATOM 1367 C C . GLY A 1 172 ? 14.059 13.247 -16.855 1.00 51.66 172 GLY A C 1
ATOM 1368 O O . GLY A 1 172 ? 13.861 12.128 -17.320 1.00 51.66 172 GLY A O 1
ATOM 1369 N N . ILE A 1 173 ? 13.263 13.763 -15.902 1.00 54.44 173 ILE A N 1
ATOM 1370 C CA . ILE A 1 173 ? 12.088 13.031 -15.380 1.00 54.44 173 ILE A CA 1
ATOM 1371 C C . ILE A 1 173 ? 11.160 12.610 -16.528 1.00 54.44 173 ILE A C 1
ATOM 1373 O O . ILE A 1 173 ? 10.564 13.458 -17.189 1.00 54.44 173 ILE A O 1
ATOM 1377 N N . THR A 1 174 ? 11.003 11.298 -16.720 1.00 60.53 174 THR A N 1
ATOM 1378 C CA . THR A 1 174 ? 10.076 10.720 -17.708 1.00 60.53 174 THR A CA 1
ATOM 1379 C C . THR A 1 174 ? 8.738 10.300 -17.087 1.00 60.53 174 THR A C 1
ATOM 1381 O O . THR A 1 174 ? 7.749 10.218 -17.809 1.00 60.53 174 THR A O 1
ATOM 1384 N N . LEU A 1 175 ? 8.681 10.066 -15.765 1.00 74.50 175 LEU A N 1
ATOM 1385 C CA . LEU A 1 175 ? 7.480 9.629 -15.035 1.00 74.50 175 LEU A CA 1
ATOM 1386 C C . LEU A 1 175 ? 7.338 10.336 -13.677 1.00 74.50 175 LEU A C 1
ATOM 1388 O O . LEU A 1 175 ? 8.315 10.474 -12.937 1.00 74.50 175 LEU A O 1
ATOM 1392 N N . ASP A 1 176 ? 6.117 10.740 -13.320 1.00 79.19 176 ASP A N 1
ATOM 1393 C CA . ASP A 1 176 ? 5.768 11.145 -11.954 1.00 79.19 176 ASP A CA 1
ATOM 1394 C C . ASP A 1 176 ? 5.533 9.922 -11.035 1.00 79.19 176 ASP A C 1
ATOM 1396 O O . ASP A 1 176 ? 5.475 8.773 -11.484 1.00 79.19 176 ASP A O 1
ATOM 1400 N N . ARG A 1 177 ? 5.422 10.144 -9.714 1.00 81.06 177 ARG A N 1
ATOM 1401 C CA . ARG A 1 177 ? 5.254 9.048 -8.736 1.00 81.06 177 ARG A CA 1
ATOM 1402 C C . ARG A 1 177 ? 3.994 8.231 -9.005 1.00 81.06 177 ARG A C 1
ATOM 1404 O O . ARG A 1 177 ? 4.009 7.012 -8.844 1.00 81.06 177 ARG A O 1
ATOM 1411 N N . HIS A 1 178 ? 2.908 8.902 -9.375 1.00 84.06 178 HIS A N 1
ATOM 1412 C CA . HIS A 1 178 ? 1.647 8.234 -9.637 1.00 84.06 178 HIS A CA 1
ATOM 1413 C C . HIS A 1 178 ? 1.787 7.296 -10.835 1.00 84.06 178 HIS A C 1
ATOM 1415 O O . HIS A 1 178 ? 1.413 6.132 -10.735 1.00 84.06 178 HIS A O 1
ATOM 1421 N N . GLN A 1 179 ? 2.421 7.761 -11.911 1.00 87.00 179 GLN A N 1
ATOM 1422 C CA . GLN A 1 179 ? 2.714 6.950 -13.088 1.00 87.00 179 GLN A CA 1
ATOM 1423 C C . GLN A 1 179 ? 3.638 5.768 -12.764 1.00 87.00 179 GLN A C 1
ATOM 1425 O O . GLN A 1 179 ? 3.393 4.664 -13.244 1.00 87.00 179 GLN A O 1
ATOM 1430 N N . ALA A 1 180 ? 4.660 5.958 -11.923 1.00 89.06 180 ALA A N 1
ATOM 1431 C CA . ALA A 1 180 ? 5.541 4.872 -11.487 1.00 89.06 180 ALA A CA 1
ATOM 1432 C C . ALA A 1 180 ? 4.789 3.793 -10.683 1.00 89.06 180 ALA A C 1
ATOM 1434 O O . ALA A 1 180 ? 4.923 2.601 -10.961 1.00 89.06 180 ALA A O 1
ATOM 1435 N N . VAL A 1 181 ? 3.960 4.196 -9.713 1.00 89.50 181 VAL A N 1
ATOM 1436 C CA . VAL A 1 181 ? 3.142 3.267 -8.911 1.00 89.50 181 VAL A CA 1
ATOM 1437 C C . VAL A 1 181 ? 2.092 2.564 -9.772 1.00 89.50 181 VAL A C 1
ATOM 1439 O O . VAL A 1 181 ? 1.888 1.358 -9.625 1.00 89.50 181 VAL A O 1
ATOM 1442 N N . ASP A 1 182 ? 1.444 3.288 -10.685 1.00 88.88 182 ASP A N 1
ATOM 1443 C CA . ASP A 1 182 ? 0.440 2.741 -11.600 1.00 88.88 182 ASP A CA 1
ATOM 1444 C C . ASP A 1 182 ? 1.056 1.714 -12.560 1.00 88.88 182 ASP A C 1
ATOM 1446 O O . ASP A 1 182 ? 0.508 0.625 -12.736 1.00 88.88 182 ASP A O 1
ATOM 1450 N N . LEU A 1 183 ? 2.252 2.000 -13.089 1.00 91.38 183 LEU A N 1
ATOM 1451 C CA . LEU A 1 183 ? 3.017 1.080 -13.931 1.00 91.38 183 LEU A CA 1
ATOM 1452 C C . LEU A 1 183 ? 3.323 -0.226 -13.194 1.00 91.38 183 LEU A C 1
ATOM 1454 O O . LEU A 1 183 ? 3.086 -1.301 -13.741 1.00 91.38 183 LEU A O 1
ATOM 1458 N N . VAL A 1 184 ? 3.794 -0.158 -11.943 1.00 92.38 184 VAL A N 1
ATOM 1459 C CA . VAL A 1 184 ? 4.050 -1.367 -11.141 1.00 92.38 184 VAL A CA 1
ATOM 1460 C C . VAL A 1 184 ? 2.751 -2.104 -10.827 1.00 92.38 184 VAL A C 1
ATOM 1462 O O . VAL A 1 184 ? 2.702 -3.323 -10.949 1.00 92.38 184 VAL A O 1
ATOM 1465 N N . THR A 1 185 ? 1.685 -1.390 -10.465 1.00 90.06 185 THR A N 1
ATOM 1466 C CA . THR A 1 185 ? 0.385 -1.987 -10.112 1.00 90.06 185 THR A CA 1
ATOM 1467 C C . THR A 1 185 ? -0.229 -2.739 -11.295 1.00 90.06 185 THR A C 1
ATOM 1469 O O . THR A 1 185 ? -0.733 -3.850 -11.114 1.00 90.06 185 THR A O 1
ATOM 1472 N N . LYS A 1 186 ? -0.128 -2.180 -12.507 1.00 89.75 186 LYS A N 1
ATOM 1473 C CA . LYS A 1 186 ? -0.663 -2.749 -13.755 1.00 89.75 186 LYS A CA 1
ATOM 1474 C C . LYS A 1 186 ? 0.291 -3.706 -14.468 1.00 89.75 186 LYS A C 1
ATOM 1476 O O . LYS A 1 186 ? -0.112 -4.326 -15.450 1.00 89.75 186 LYS A O 1
ATOM 1481 N N . ALA A 1 187 ? 1.535 -3.839 -14.006 1.00 90.50 187 ALA A N 1
ATOM 1482 C CA . ALA A 1 187 ? 2.496 -4.748 -14.612 1.00 90.50 187 ALA A CA 1
ATOM 1483 C C . ALA A 1 187 ? 1.954 -6.187 -14.625 1.00 90.50 187 ALA A C 1
ATOM 1485 O O . ALA A 1 187 ? 1.460 -6.689 -13.612 1.00 90.50 187 ALA A O 1
ATOM 1486 N N . THR A 1 188 ? 2.106 -6.857 -15.768 1.00 89.62 188 THR A N 1
ATOM 1487 C CA . THR A 1 188 ? 1.789 -8.283 -15.971 1.00 89.62 188 THR A CA 1
ATOM 1488 C C . THR A 1 188 ? 3.041 -9.130 -16.227 1.00 89.62 188 THR A C 1
ATOM 1490 O O . THR A 1 188 ? 2.939 -10.312 -16.537 1.00 89.62 188 THR A O 1
ATOM 1493 N N . GLY A 1 189 ? 4.229 -8.530 -16.122 1.00 89.62 189 GLY A N 1
ATOM 1494 C CA . GLY A 1 189 ? 5.512 -9.168 -16.398 1.00 89.62 189 GLY A CA 1
ATOM 1495 C C . GLY A 1 189 ? 6.694 -8.254 -16.058 1.00 89.62 189 GLY A C 1
ATOM 1496 O O . GLY A 1 189 ? 6.527 -7.312 -15.276 1.00 89.62 189 GLY A O 1
ATOM 1497 N N . PRO A 1 190 ? 7.887 -8.525 -16.621 1.00 93.12 190 PRO A N 1
ATOM 1498 C CA . PRO A 1 190 ? 9.066 -7.688 -16.435 1.00 93.12 190 PRO A CA 1
ATOM 1499 C C . PRO A 1 190 ? 8.825 -6.238 -16.860 1.00 93.12 190 PRO A C 1
ATOM 1501 O O . PRO A 1 190 ? 8.222 -5.974 -17.899 1.00 93.12 190 PRO A O 1
ATOM 1504 N N . VAL A 1 191 ? 9.333 -5.298 -16.068 1.00 94.06 191 VAL A N 1
ATOM 1505 C CA . VAL A 1 191 ? 9.259 -3.856 -16.338 1.00 94.06 191 VAL A CA 1
ATOM 1506 C C . VAL A 1 191 ? 10.556 -3.191 -15.902 1.00 94.06 191 VAL A C 1
ATOM 1508 O O . VAL A 1 191 ? 11.200 -3.652 -14.965 1.00 94.06 191 VAL A O 1
ATOM 1511 N N . ARG A 1 192 ? 10.942 -2.094 -16.552 1.00 92.81 192 ARG A N 1
ATOM 1512 C CA . ARG A 1 192 ? 12.074 -1.255 -16.142 1.00 92.81 192 ARG A CA 1
ATOM 1513 C C . ARG A 1 192 ? 11.749 0.198 -16.443 1.00 92.81 192 ARG A C 1
ATOM 1515 O O . ARG A 1 192 ? 11.292 0.495 -17.542 1.00 92.81 192 ARG A O 1
ATOM 1522 N N . PHE A 1 193 ? 11.967 1.084 -15.481 1.00 89.75 193 PHE A N 1
ATOM 1523 C CA . PHE A 1 193 ? 11.667 2.506 -15.634 1.00 89.75 193 PHE A CA 1
ATOM 1524 C C . PHE A 1 193 ? 12.552 3.362 -14.728 1.00 89.75 193 PHE A C 1
ATOM 1526 O O . PHE A 1 193 ? 13.124 2.874 -13.752 1.00 89.75 193 PHE A O 1
ATOM 1533 N N . GLU A 1 194 ? 12.656 4.646 -15.057 1.00 86.06 194 GLU A N 1
ATOM 1534 C CA . GLU A 1 194 ? 13.380 5.637 -14.265 1.00 86.06 194 GLU A CA 1
ATOM 1535 C C . GLU A 1 194 ? 12.397 6.531 -13.510 1.00 86.06 194 GLU A C 1
ATOM 1537 O O . GLU A 1 194 ? 11.378 6.964 -14.051 1.00 86.06 194 GLU A O 1
ATOM 1542 N N . TYR A 1 195 ? 12.704 6.801 -12.245 1.00 82.12 195 TYR A N 1
ATOM 1543 C CA . TYR A 1 195 ? 11.969 7.744 -11.414 1.00 82.12 195 TYR A CA 1
ATOM 1544 C C . TYR A 1 195 ? 12.950 8.491 -10.503 1.00 82.12 195 TYR A C 1
ATOM 1546 O O . TYR A 1 195 ? 13.670 7.895 -9.697 1.00 82.12 195 TYR A O 1
ATOM 1554 N N . GLY A 1 196 ? 13.010 9.816 -10.663 1.00 78.75 196 GLY A N 1
ATOM 1555 C CA . GLY A 1 196 ? 14.036 10.647 -10.031 1.00 78.75 196 GLY A CA 1
ATOM 1556 C C . GLY A 1 196 ? 15.444 10.213 -10.451 1.00 78.75 196 GLY A C 1
ATOM 1557 O O . GLY A 1 196 ? 15.736 10.101 -11.636 1.00 78.75 196 GLY A O 1
ATOM 1558 N N . TYR A 1 197 ? 16.304 9.939 -9.470 1.00 78.94 197 TYR A N 1
ATOM 1559 C CA . TYR A 1 197 ? 17.677 9.459 -9.675 1.00 78.94 197 TYR A CA 1
ATOM 1560 C C . TYR A 1 197 ? 17.819 7.947 -9.608 1.00 78.94 197 TYR A C 1
ATOM 1562 O O . TYR A 1 197 ? 18.907 7.455 -9.326 1.00 78.94 197 TYR A O 1
ATOM 1570 N N . HIS A 1 198 ? 16.739 7.198 -9.795 1.00 84.94 198 HIS A N 1
ATOM 1571 C CA . HIS A 1 198 ? 16.766 5.759 -9.611 1.00 84.94 198 HIS A CA 1
ATOM 1572 C C . HIS A 1 198 ? 16.150 5.049 -10.809 1.00 84.94 198 HIS A C 1
ATOM 1574 O O . HIS A 1 198 ? 15.120 5.461 -11.343 1.00 84.94 198 HIS A O 1
ATOM 1580 N N . THR A 1 199 ? 16.780 3.952 -11.215 1.00 88.62 199 THR A N 1
ATOM 1581 C CA . THR A 1 199 ? 16.170 2.970 -12.107 1.00 88.62 199 THR A CA 1
ATOM 1582 C C . THR A 1 199 ? 15.547 1.871 -11.261 1.00 88.62 199 THR A C 1
ATOM 1584 O O . THR A 1 199 ? 16.211 1.335 -10.377 1.00 88.62 199 THR A O 1
ATOM 1587 N N . TYR A 1 200 ? 14.311 1.500 -11.570 1.00 92.38 200 TYR A N 1
ATOM 1588 C CA . TYR A 1 200 ? 13.544 0.444 -10.912 1.00 92.38 200 TYR A CA 1
ATOM 1589 C C . TYR A 1 200 ? 13.225 -0.658 -11.918 1.00 92.38 200 TYR A C 1
ATOM 1591 O O . TYR A 1 200 ? 13.065 -0.378 -13.110 1.00 92.38 200 TYR A O 1
ATOM 1599 N N . TRP A 1 201 ? 13.127 -1.908 -11.465 1.00 94.94 201 TRP A N 1
ATOM 1600 C CA . TRP A 1 201 ? 12.765 -3.018 -12.345 1.00 94.94 201 TRP A CA 1
ATOM 1601 C C . TRP A 1 201 ? 12.075 -4.195 -11.652 1.00 94.94 201 TRP A C 1
ATOM 1603 O O . TRP A 1 201 ? 12.305 -4.478 -10.476 1.00 94.94 201 TRP A O 1
ATOM 1613 N N . LEU A 1 202 ? 11.285 -4.919 -12.451 1.00 95.50 202 LEU A N 1
ATOM 1614 C CA . LEU A 1 202 ? 10.973 -6.336 -12.286 1.00 95.50 202 LEU A CA 1
ATOM 1615 C C . LEU A 1 202 ? 11.693 -7.103 -13.401 1.00 95.50 202 LEU A C 1
ATOM 1617 O O . LEU A 1 202 ? 11.482 -6.798 -14.575 1.00 95.50 202 LEU A O 1
ATOM 1621 N N . ALA A 1 203 ? 12.525 -8.086 -13.066 1.00 93.81 203 ALA A N 1
ATOM 1622 C CA . ALA A 1 203 ? 13.284 -8.870 -14.041 1.00 93.81 203 ALA A CA 1
ATOM 1623 C C . ALA A 1 203 ? 12.982 -10.367 -13.920 1.00 93.81 203 ALA A C 1
ATOM 1625 O O . ALA A 1 203 ? 12.924 -10.910 -12.816 1.00 93.81 203 ALA A O 1
ATOM 1626 N N . ALA A 1 204 ? 12.795 -11.023 -15.065 1.00 89.06 204 ALA A N 1
ATOM 1627 C CA . ALA A 1 204 ? 12.706 -12.477 -15.145 1.00 89.06 204 ALA A CA 1
ATOM 1628 C C . ALA A 1 204 ? 14.100 -13.108 -15.057 1.00 89.06 204 ALA A C 1
ATOM 1630 O O . ALA A 1 204 ? 15.114 -12.421 -15.189 1.00 89.06 204 ALA A O 1
ATOM 1631 N N . GLU A 1 205 ? 14.135 -14.415 -14.821 1.00 75.38 205 GLU A N 1
ATOM 1632 C CA . GLU A 1 205 ? 15.373 -15.188 -14.848 1.00 75.38 205 GLU A CA 1
ATOM 1633 C C . GLU A 1 205 ? 16.039 -15.088 -16.232 1.00 75.38 205 GLU A C 1
ATOM 1635 O O . GLU A 1 205 ? 15.333 -15.183 -17.241 1.00 75.38 205 GLU A O 1
ATOM 1640 N N . PRO A 1 206 ? 17.362 -14.842 -16.319 1.00 62.25 206 PRO A N 1
ATOM 1641 C CA . PRO A 1 206 ? 18.061 -14.916 -17.590 1.00 62.25 206 PRO A CA 1
ATOM 1642 C C . PRO A 1 206 ? 18.010 -16.366 -18.078 1.00 62.25 206 PRO A C 1
ATOM 1644 O O . PRO A 1 206 ? 18.493 -17.270 -17.398 1.00 62.25 206 PRO A O 1
ATOM 1647 N N . SER A 1 207 ? 17.372 -16.558 -19.231 1.00 47.50 207 SER A N 1
ATOM 1648 C CA . SER A 1 207 ? 17.302 -17.822 -19.972 1.00 47.50 207 SER A CA 1
ATOM 1649 C C . SER A 1 207 ? 18.664 -18.284 -20.467 1.00 47.50 207 SER A C 1
ATOM 1651 O O . SER A 1 207 ? 19.397 -17.402 -20.975 1.00 47.50 207 SER A O 1
#

Radius of gyration: 18.93 Å; chains: 1; bounding box: 54×40×51 Å